Protein AF-A0A3M1UXK0-F1 (afdb_monomer)

Sequence (180 aa):
KPVEVLGLAIFPLTAVAMALDLHNPGHHLLGNEVSWSLRVHVTVSILAYAMLTLATVQALLLALQDNHLRSHHPGGFIRALPPLQTMESLLFEMIGLGFVLLTLSLLSGFLYLEDMFAQHVVHKTLLSIIAWVVFGALLWGRWRFGWRGTTAIRWTLTGFVVLMLAYFGSKAVLELILQR

Mean predicted aligned error: 11.97 Å

Secondary structure (DSSP, 8-state):
-TTHHHHHHHHHHHHHHHHHHHH-TT--SS-TTS-HHHHHHHHHHHHHHHHHHHHHHHHHHHHHHHHHHHTT---HHHHTSPPHHHHHHHHHHHHHHHHHHHHHHHHHHHTTGGG--SHHHHHHHHHHHHHHHHHHHHHHHHHHH---THHHHHHHHHHHHHHHIIIIIHHHHHHHHS--

pLDDT: mean 76.85, std 14.82, range [45.62, 95.56]

Solvent-accessible surface area (backbone atoms only — not comparable to full-atom values): 9810 Å² total; per-residue (Å²): 114,88,66,56,68,54,46,67,60,47,52,59,54,51,50,52,53,51,55,54,52,72,75,44,91,80,65,62,92,67,54,97,85,60,53,70,67,57,55,50,32,53,51,36,40,51,50,13,52,51,34,39,49,52,23,39,54,46,31,49,52,50,50,54,51,53,53,41,65,72,63,76,60,86,52,74,73,63,75,74,48,77,57,67,71,59,54,52,53,51,30,52,50,31,43,51,54,14,48,55,30,41,49,53,22,50,60,52,47,59,77,57,45,89,81,40,86,53,84,70,49,54,60,26,54,51,29,41,50,52,19,48,51,42,50,49,49,48,57,48,36,31,74,77,71,60,56,52,70,71,58,46,31,54,46,44,48,52,22,47,53,37,36,47,38,18,74,49,37,47,59,50,49,38,44,73,72,62,74,97

Radius of gyration: 18.98 Å; Cα contacts (8 Å, |Δi|>4): 136; chains: 1; bounding box: 51×38×53 Å

Nearest PDB structures (foldseek):
  7jh6-assembly4_D  TM=3.981E-01  e=3.520E+00  synthetic construct

Foldseek 3Di:
DVCVVVVVVVVVVVVVVVVVCVVCVDCPVDPPPDDPLVVVLVVLVVVLLVLLVVLLVLLVVLQVLVVVVVVPPPDPVSVPDDDSVVSFVVSLVSLVSSLVSLVVSLVSVVVVCVPPPPPLLVQLSVLSVVLSVLSVCLNVCCVPVVDDRPRSNVSSVVSSVSNVCSVCVSVCCCCVVVVD

Structure (mmCIF, N/CA/C/O backbone):
data_AF-A0A3M1UXK0-F1
#
_entry.id   AF-A0A3M1UXK0-F1
#
loop_
_atom_site.group_PDB
_atom_site.id
_atom_site.type_symbol
_atom_site.label_atom_id
_atom_site.label_alt_id
_atom_site.label_comp_id
_atom_site.label_asym_id
_atom_site.label_entity_id
_atom_site.label_seq_id
_atom_site.pdbx_PDB_ins_code
_atom_site.Cartn_x
_atom_site.Cartn_y
_atom_site.Cartn_z
_atom_site.occupancy
_atom_site.B_iso_or_equiv
_atom_site.auth_seq_id
_atom_site.auth_comp_id
_atom_site.auth_asym_id
_atom_site.auth_atom_id
_atom_site.pdbx_PDB_model_num
ATOM 1 N N . LYS A 1 1 ? 4.396 5.373 20.462 1.00 45.62 1 LYS A N 1
ATOM 2 C CA . LYS A 1 1 ? 3.527 5.521 19.249 1.00 45.62 1 LYS A CA 1
ATOM 3 C C . LYS A 1 1 ? 3.297 4.125 18.655 1.00 45.62 1 LYS A C 1
ATOM 5 O O . LYS A 1 1 ? 4.205 3.319 18.781 1.00 45.62 1 LYS A O 1
ATOM 10 N N . PRO A 1 2 ? 2.173 3.809 17.978 1.00 51.88 2 PRO A N 1
ATOM 11 C CA . PRO A 1 2 ? 1.894 2.437 17.514 1.00 51.88 2 PRO A CA 1
ATOM 12 C C . PRO A 1 2 ? 2.945 1.837 16.554 1.00 51.88 2 PRO A C 1
ATOM 14 O O . PRO A 1 2 ? 2.984 0.630 16.357 1.00 51.88 2 PRO A O 1
ATOM 17 N N . VAL A 1 3 ? 3.831 2.670 16.001 1.00 53.22 3 VAL A N 1
ATOM 18 C CA . VAL A 1 3 ? 5.004 2.279 15.203 1.00 53.22 3 VAL A CA 1
ATOM 19 C C . VAL A 1 3 ? 6.105 1.539 15.984 1.00 53.22 3 VAL A C 1
ATOM 21 O O . VAL A 1 3 ? 6.903 0.844 15.363 1.00 53.22 3 VAL A O 1
ATOM 24 N N . GLU A 1 4 ? 6.154 1.618 17.321 1.00 62.31 4 GLU A N 1
ATOM 25 C CA . GLU A 1 4 ? 7.178 0.921 18.131 1.00 62.31 4 GLU A CA 1
ATOM 26 C C . GLU A 1 4 ? 7.049 -0.607 18.074 1.00 62.31 4 GLU A C 1
ATOM 28 O O . GLU A 1 4 ? 8.056 -1.311 18.062 1.00 62.31 4 GLU A O 1
ATOM 33 N N . VAL A 1 5 ? 5.823 -1.126 17.956 1.00 63.66 5 VAL A N 1
ATOM 34 C CA . VAL A 1 5 ? 5.563 -2.573 17.852 1.00 63.66 5 VAL A CA 1
ATOM 35 C C . VAL A 1 5 ? 6.108 -3.142 16.536 1.00 63.66 5 VAL A C 1
ATOM 37 O O . VAL A 1 5 ? 6.559 -4.282 16.488 1.00 63.66 5 VAL A O 1
ATOM 40 N N . LEU A 1 6 ? 6.133 -2.331 15.476 1.00 57.84 6 LEU A N 1
ATOM 41 C CA . LEU A 1 6 ? 6.680 -2.721 14.174 1.00 57.84 6 LEU A CA 1
ATOM 42 C C . LEU A 1 6 ? 8.207 -2.689 14.183 1.00 57.84 6 LEU A C 1
ATOM 44 O O . LEU A 1 6 ? 8.839 -3.576 13.616 1.00 57.84 6 LEU A O 1
ATOM 48 N N . GLY A 1 7 ? 8.799 -1.726 14.898 1.00 64.75 7 GLY A N 1
ATOM 49 C CA . GLY A 1 7 ? 10.241 -1.687 15.142 1.00 64.75 7 GLY A CA 1
ATOM 50 C C . GLY A 1 7 ? 10.748 -2.974 15.797 1.00 64.75 7 GLY A C 1
ATOM 51 O O . GLY A 1 7 ? 11.763 -3.513 15.367 1.00 64.75 7 GLY A O 1
ATOM 52 N N . LEU A 1 8 ? 9.997 -3.531 16.754 1.00 72.69 8 LEU A N 1
ATOM 53 C CA . LEU A 1 8 ? 10.366 -4.764 17.460 1.00 72.69 8 LEU A CA 1
ATOM 54 C C . LEU A 1 8 ? 10.517 -5.986 16.533 1.00 72.69 8 LEU A C 1
ATOM 56 O O . LEU A 1 8 ? 11.335 -6.857 16.810 1.00 72.69 8 LEU A O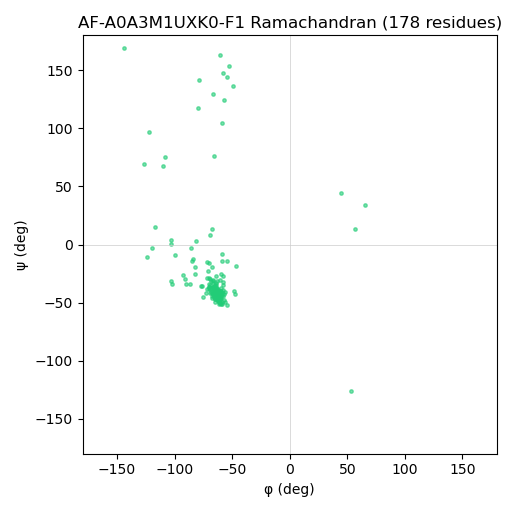 1
ATOM 60 N N . ALA A 1 9 ? 9.764 -6.046 15.430 1.00 69.69 9 ALA A N 1
ATOM 61 C CA . ALA A 1 9 ? 9.887 -7.104 14.424 1.00 69.69 9 ALA A CA 1
ATOM 62 C C . ALA A 1 9 ? 10.953 -6.786 13.360 1.00 69.69 9 ALA A C 1
ATOM 64 O O . ALA A 1 9 ? 11.644 -7.684 12.880 1.00 69.69 9 ALA A O 1
ATOM 65 N N . ILE A 1 10 ? 11.111 -5.507 13.006 1.00 77.06 10 ILE A N 1
ATOM 66 C CA . ILE A 1 10 ? 12.043 -5.054 11.966 1.00 77.06 10 ILE A CA 1
ATOM 67 C C . ILE A 1 10 ? 13.497 -5.135 12.450 1.00 77.06 10 ILE A C 1
ATOM 69 O O . ILE A 1 10 ? 14.350 -5.614 11.708 1.00 77.06 10 ILE A O 1
ATOM 73 N N . PHE A 1 11 ? 13.792 -4.743 13.693 1.00 78.62 11 PHE A N 1
ATOM 74 C CA . PHE A 1 11 ? 15.158 -4.744 14.232 1.00 78.62 11 PHE A CA 1
ATOM 75 C C . PHE A 1 11 ? 15.855 -6.117 14.223 1.00 78.62 11 PHE A C 1
ATOM 77 O O . PHE A 1 11 ? 16.956 -6.201 13.671 1.00 78.62 11 PHE A O 1
ATOM 84 N N . PRO A 1 12 ? 15.267 -7.210 14.751 1.00 81.06 12 PRO A N 1
ATOM 85 C CA . PRO A 1 12 ? 15.913 -8.520 14.703 1.00 81.06 12 PRO A CA 1
ATOM 86 C C . PRO A 1 12 ? 16.058 -9.024 13.264 1.00 81.06 12 PRO A C 1
ATOM 88 O O . PRO A 1 12 ? 17.081 -9.614 12.929 1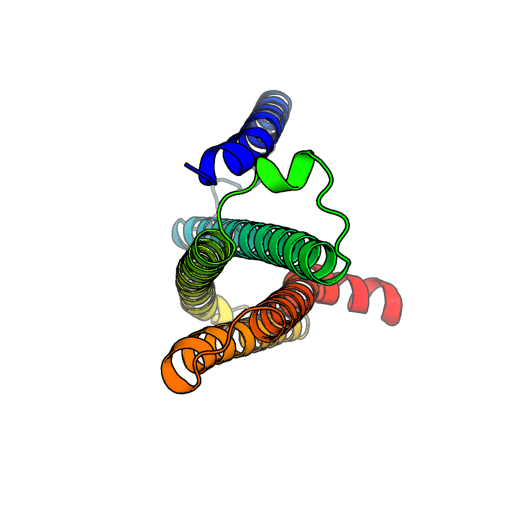.00 81.06 12 PRO A O 1
ATOM 91 N N . LEU A 1 13 ? 15.093 -8.725 12.388 1.00 75.88 13 LEU A N 1
ATOM 92 C CA . LEU A 1 13 ? 15.171 -9.083 10.973 1.00 75.88 13 LEU A CA 1
ATOM 93 C C . LEU A 1 13 ? 16.345 -8.373 10.278 1.00 75.88 13 LEU A C 1
ATOM 95 O O . LEU A 1 13 ? 17.107 -9.010 9.553 1.00 75.88 13 LEU A O 1
ATOM 99 N N . THR A 1 14 ? 16.538 -7.075 10.543 1.00 77.62 14 THR A N 1
ATOM 100 C CA . THR A 1 14 ? 17.681 -6.310 10.015 1.00 77.62 14 THR A CA 1
ATOM 101 C C . THR A 1 14 ? 19.016 -6.776 10.591 1.00 77.62 14 THR A C 1
ATOM 103 O O . THR A 1 14 ? 19.998 -6.848 9.857 1.00 77.62 14 THR A O 1
ATOM 106 N N . ALA A 1 15 ? 19.054 -7.160 11.872 1.00 79.81 15 ALA A N 1
ATOM 107 C CA . ALA A 1 15 ? 20.256 -7.689 12.510 1.00 79.81 15 ALA A CA 1
ATOM 108 C C . ALA A 1 15 ? 20.673 -9.037 11.901 1.00 79.81 15 ALA A C 1
ATOM 110 O O . ALA A 1 15 ? 21.851 -9.245 11.620 1.00 79.81 15 ALA A O 1
ATOM 111 N N . VAL A 1 16 ? 19.710 -9.926 11.631 1.00 80.19 16 VAL A N 1
ATOM 112 C CA . VAL A 1 16 ? 19.963 -11.202 10.943 1.00 80.19 16 VAL A CA 1
ATOM 113 C C . VAL A 1 16 ? 20.418 -10.965 9.503 1.00 80.19 16 VAL A C 1
ATOM 115 O O . VAL A 1 16 ? 21.382 -11.588 9.066 1.00 80.19 16 VAL A O 1
ATOM 118 N N . ALA A 1 17 ? 19.786 -10.036 8.780 1.00 73.44 17 ALA A N 1
ATOM 119 C CA . ALA A 1 17 ? 20.193 -9.687 7.420 1.00 73.44 17 ALA A CA 1
ATOM 120 C C . ALA A 1 17 ? 21.640 -9.159 7.363 1.00 73.44 17 ALA A C 1
ATOM 122 O O . ALA A 1 17 ? 22.416 -9.619 6.529 1.00 73.44 17 ALA A O 1
ATOM 123 N N . MET A 1 18 ? 22.033 -8.269 8.286 1.00 75.81 18 MET A N 1
ATOM 124 C CA . MET A 1 18 ? 23.422 -7.798 8.403 1.00 75.81 18 MET A CA 1
ATOM 125 C C . MET A 1 18 ? 24.395 -8.914 8.803 1.00 75.81 18 MET A C 1
ATOM 127 O O . MET A 1 18 ? 25.505 -8.973 8.282 1.00 75.81 18 MET A O 1
ATOM 131 N N . ALA A 1 19 ? 24.006 -9.812 9.712 1.00 79.00 19 ALA A N 1
ATOM 132 C CA . ALA A 1 19 ? 24.862 -10.923 10.132 1.00 79.00 19 ALA A CA 1
ATOM 133 C C . ALA A 1 19 ? 25.138 -11.915 8.988 1.00 79.00 19 ALA A C 1
ATOM 135 O O . ALA A 1 19 ? 26.246 -12.442 8.884 1.00 79.00 19 ALA A O 1
ATOM 136 N N . LEU A 1 20 ? 24.146 -12.145 8.122 1.00 71.94 20 LEU A N 1
ATOM 137 C CA . LEU A 1 20 ? 24.282 -12.985 6.930 1.00 71.94 20 LEU A CA 1
ATOM 138 C C . LEU A 1 20 ? 25.162 -12.334 5.852 1.00 71.94 20 LEU A C 1
ATOM 140 O O . LEU A 1 20 ? 25.929 -13.043 5.202 1.00 71.94 20 LEU A O 1
ATOM 144 N N . ASP A 1 21 ? 25.087 -11.009 5.697 1.00 70.88 21 ASP A N 1
ATOM 145 C CA . ASP A 1 21 ? 25.933 -10.234 4.776 1.00 70.88 21 ASP A CA 1
ATOM 146 C C . ASP A 1 21 ? 27.416 -10.292 5.189 1.00 70.88 21 ASP A C 1
ATOM 148 O O . ASP A 1 21 ? 28.293 -10.590 4.379 1.00 70.88 21 ASP A O 1
ATOM 152 N N . LEU A 1 22 ? 27.699 -10.148 6.489 1.00 72.25 22 LEU A N 1
ATOM 153 C CA . LEU A 1 22 ? 29.057 -10.254 7.040 1.00 72.25 22 LEU A CA 1
ATOM 154 C C . LEU A 1 22 ? 29.685 -11.648 6.873 1.00 72.25 22 LEU A C 1
ATOM 156 O O . LEU A 1 22 ? 30.909 -11.763 6.830 1.00 72.25 22 LEU A O 1
ATOM 160 N N . HIS A 1 23 ? 28.872 -12.706 6.789 1.00 71.56 23 HIS A N 1
ATOM 161 C CA . HIS A 1 23 ? 29.354 -14.085 6.651 1.00 71.56 23 HIS A CA 1
ATOM 162 C C . HIS A 1 23 ? 29.667 -14.494 5.203 1.00 71.56 23 HIS A C 1
ATOM 164 O O . HIS A 1 23 ? 30.311 -15.524 5.006 1.00 71.56 23 HIS A O 1
ATOM 170 N N . ASN A 1 24 ? 29.263 -13.705 4.198 1.00 60.66 24 ASN A N 1
ATOM 171 C CA . ASN A 1 24 ? 29.502 -13.996 2.778 1.00 60.66 24 ASN A CA 1
ATOM 172 C C . ASN A 1 24 ? 30.190 -12.822 2.044 1.00 60.66 24 ASN A C 1
ATOM 174 O O . ASN A 1 24 ? 29.594 -12.235 1.137 1.00 60.66 24 ASN A O 1
ATOM 178 N N . PRO A 1 25 ? 31.474 -12.515 2.330 1.00 56.53 25 PRO A N 1
ATOM 179 C CA . PRO A 1 25 ? 32.165 -11.313 1.834 1.00 56.53 25 PRO A CA 1
ATOM 180 C C . PRO A 1 25 ? 32.464 -11.288 0.319 1.00 56.53 25 PRO A C 1
ATOM 182 O O . PRO A 1 25 ? 33.209 -10.430 -0.142 1.00 56.53 25 PRO A O 1
ATOM 185 N N . GLY A 1 26 ? 31.945 -12.241 -0.462 1.00 52.88 26 GLY A N 1
ATOM 186 C CA . GLY A 1 26 ? 32.245 -12.407 -1.891 1.00 52.88 26 GLY A CA 1
ATOM 187 C C . GLY A 1 26 ? 31.030 -12.404 -2.820 1.00 52.88 26 GLY A C 1
ATOM 188 O O . GLY A 1 26 ? 31.197 -12.297 -4.033 1.00 52.88 26 GLY A O 1
ATOM 189 N N . HIS A 1 27 ? 29.809 -12.476 -2.286 1.00 49.19 27 HIS A N 1
ATOM 190 C CA . HIS A 1 27 ? 28.586 -12.377 -3.081 1.00 49.19 27 HIS A CA 1
ATOM 191 C C . HIS A 1 27 ? 27.906 -11.046 -2.803 1.00 49.19 27 HIS A C 1
ATOM 193 O O . HIS A 1 27 ? 26.868 -10.969 -2.152 1.00 49.19 27 HIS A O 1
ATOM 199 N N . HIS A 1 28 ? 28.474 -9.982 -3.367 1.00 52.66 28 HIS A N 1
ATOM 200 C CA . HIS A 1 28 ? 27.680 -8.793 -3.625 1.00 52.66 28 HIS A CA 1
ATOM 201 C C . HIS A 1 28 ? 26.538 -9.250 -4.543 1.00 52.66 28 HIS A C 1
ATOM 203 O O . HIS A 1 28 ? 26.758 -9.509 -5.725 1.00 52.66 28 HIS A O 1
ATOM 209 N N . LEU A 1 29 ? 25.321 -9.389 -4.002 1.00 53.06 29 LEU A N 1
ATOM 210 C CA . LEU A 1 29 ? 24.115 -9.790 -4.751 1.00 53.06 29 LEU A CA 1
ATOM 211 C C . LEU A 1 29 ? 23.850 -8.880 -5.970 1.00 53.06 29 LEU A C 1
ATOM 213 O O . LEU A 1 29 ? 23.064 -9.210 -6.853 1.00 53.06 29 LEU A O 1
ATOM 217 N N . LEU A 1 30 ? 24.534 -7.736 -6.015 1.00 51.53 30 LEU A N 1
ATOM 218 C CA . LEU A 1 30 ? 24.592 -6.781 -7.104 1.00 51.53 30 LEU A CA 1
ATOM 219 C C . LEU A 1 30 ? 26.066 -6.624 -7.503 1.00 51.53 30 LEU A C 1
ATOM 221 O O . LEU A 1 30 ? 26.804 -5.874 -6.862 1.00 51.53 30 LEU A O 1
ATOM 225 N N . GLY A 1 31 ? 26.507 -7.350 -8.533 1.00 49.59 31 GLY A N 1
ATOM 226 C CA . GLY A 1 31 ? 27.848 -7.183 -9.095 1.00 49.59 31 GLY A CA 1
ATOM 227 C C . GLY A 1 31 ? 28.127 -5.718 -9.462 1.00 49.59 31 GLY A C 1
ATOM 228 O O . GLY A 1 31 ? 27.208 -4.947 -9.751 1.00 49.59 31 GLY A O 1
ATOM 229 N N . ASN A 1 32 ? 29.399 -5.318 -9.459 1.00 53.38 32 ASN A N 1
ATOM 230 C CA . ASN A 1 32 ? 29.833 -3.948 -9.777 1.00 53.38 32 ASN A CA 1
ATOM 231 C C . ASN A 1 32 ? 29.429 -3.455 -11.189 1.00 53.38 32 ASN A C 1
ATOM 233 O O . ASN A 1 32 ? 29.547 -2.268 -11.460 1.00 53.38 32 ASN A O 1
ATOM 237 N N . GLU A 1 33 ? 28.883 -4.332 -12.037 1.00 56.78 33 GLU A N 1
ATOM 238 C CA . GLU A 1 33 ? 28.336 -4.058 -13.377 1.00 56.78 33 GLU A CA 1
ATOM 239 C C . GLU A 1 33 ? 26.857 -3.596 -13.369 1.00 56.78 33 GLU A C 1
ATOM 241 O O . GLU A 1 33 ? 26.278 -3.308 -14.415 1.00 56.78 33 GLU A O 1
ATOM 246 N N . VAL A 1 34 ? 26.190 -3.533 -12.208 1.00 59.41 34 VAL A N 1
ATOM 247 C CA . VAL A 1 34 ? 24.782 -3.101 -12.131 1.00 59.41 34 VAL A CA 1
ATOM 248 C C . VAL A 1 34 ? 24.677 -1.576 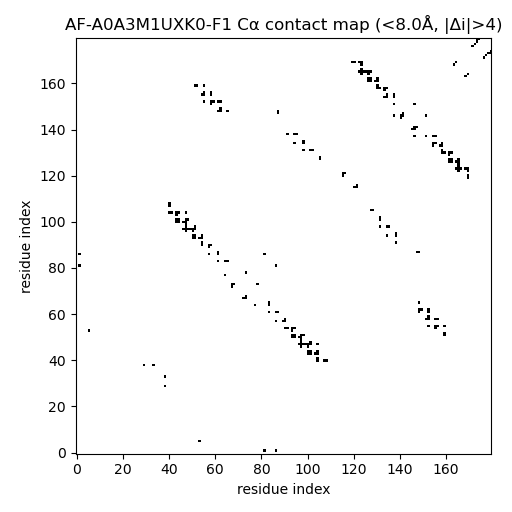-12.183 1.00 59.41 34 VAL A C 1
ATOM 250 O O . VAL A 1 34 ? 25.125 -0.886 -11.255 1.00 59.41 34 VAL A O 1
ATOM 253 N N . SER A 1 35 ? 24.011 -1.067 -13.228 1.00 71.00 35 SER A N 1
ATOM 254 C CA . SER A 1 35 ? 23.718 0.358 -13.410 1.00 71.00 35 SER A CA 1
ATOM 255 C C . SER A 1 35 ? 23.107 0.965 -12.140 1.00 71.00 35 SER A C 1
ATOM 257 O O . SER A 1 35 ? 22.245 0.374 -11.481 1.00 71.00 35 SER A O 1
ATOM 259 N N . TRP A 1 36 ? 23.573 2.161 -11.766 1.00 75.94 36 TRP A N 1
ATOM 260 C CA . TRP A 1 36 ? 23.099 2.895 -10.582 1.00 75.94 36 TRP A CA 1
ATOM 261 C C . TRP A 1 36 ? 21.569 2.960 -10.516 1.00 75.94 36 TRP A C 1
ATOM 263 O O . TRP A 1 36 ? 20.943 2.786 -9.472 1.00 75.94 36 TRP A O 1
ATOM 273 N N . SER A 1 37 ? 20.964 3.154 -11.673 1.00 74.31 37 SER A N 1
ATOM 274 C CA . SER A 1 37 ? 19.539 3.305 -11.850 1.00 74.31 37 SER A CA 1
ATOM 275 C C . SER A 1 37 ? 18.774 1.983 -11.608 1.00 74.31 37 SER A C 1
ATOM 277 O O . SER A 1 37 ? 17.681 2.025 -11.039 1.00 74.31 37 SER A O 1
ATOM 279 N N . LEU A 1 38 ? 19.342 0.809 -11.936 1.00 75.56 38 LEU A N 1
ATOM 280 C CA . LEU A 1 38 ? 18.743 -0.496 -11.609 1.00 75.56 38 LEU A CA 1
ATOM 281 C C . LEU A 1 38 ? 18.813 -0.764 -10.100 1.00 75.56 38 LEU A C 1
ATOM 283 O O . LEU A 1 38 ? 17.865 -1.274 -9.502 1.00 75.56 38 LEU A O 1
ATOM 287 N N . ARG A 1 39 ? 19.904 -0.339 -9.455 1.00 77.50 39 ARG A N 1
ATOM 288 C CA . ARG A 1 39 ? 20.079 -0.424 -7.997 1.00 77.50 39 ARG A CA 1
ATOM 289 C C . ARG A 1 39 ? 18.995 0.360 -7.252 1.00 77.50 39 ARG A C 1
ATOM 291 O O . ARG A 1 39 ? 18.379 -0.163 -6.321 1.00 77.50 39 ARG A O 1
ATOM 298 N N . VAL A 1 40 ? 18.717 1.586 -7.702 1.00 80.88 40 VAL A N 1
ATOM 299 C CA . VAL A 1 40 ? 17.636 2.424 -7.160 1.00 80.88 40 VAL A CA 1
ATOM 300 C C . VAL A 1 40 ? 16.273 1.767 -7.389 1.00 80.88 40 VAL A C 1
ATOM 302 O O . VAL A 1 40 ? 15.500 1.658 -6.438 1.00 80.88 40 VAL A O 1
ATOM 305 N N . HIS A 1 41 ? 15.996 1.261 -8.596 1.00 83.94 41 HIS A N 1
ATOM 306 C CA . HIS A 1 41 ? 14.743 0.556 -8.896 1.00 83.94 41 HIS A CA 1
ATOM 307 C C . HIS A 1 41 ? 14.507 -0.631 -7.949 1.00 83.94 41 HIS A C 1
ATOM 309 O O . HIS A 1 41 ? 13.437 -0.738 -7.344 1.00 83.94 41 HIS A O 1
ATOM 315 N N . VAL A 1 42 ? 15.509 -1.498 -7.765 1.00 83.00 42 VAL A N 1
ATOM 316 C CA . VAL A 1 42 ? 15.414 -2.663 -6.868 1.00 83.00 42 VAL A CA 1
ATOM 317 C C . VAL A 1 42 ? 15.168 -2.220 -5.426 1.00 83.00 42 VAL A C 1
ATOM 319 O O . VAL A 1 42 ? 14.271 -2.744 -4.768 1.00 83.00 42 VAL A O 1
ATOM 322 N N . THR A 1 43 ? 15.899 -1.210 -4.953 1.00 83.56 43 THR A N 1
ATOM 323 C CA . THR A 1 43 ? 15.763 -0.701 -3.579 1.00 83.56 43 THR A CA 1
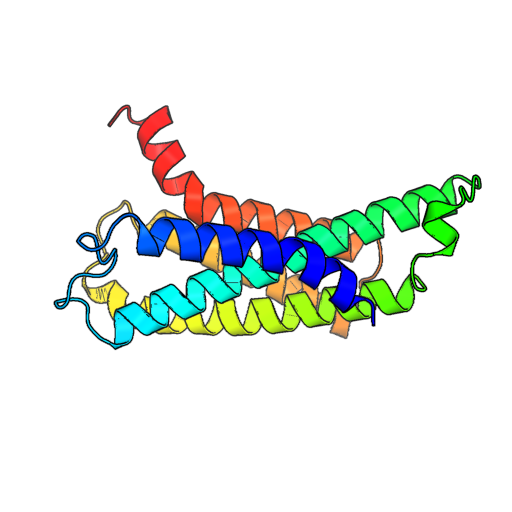ATOM 324 C C . THR A 1 43 ? 14.366 -0.136 -3.328 1.00 83.56 43 THR A C 1
ATOM 326 O O . THR A 1 43 ? 13.711 -0.505 -2.353 1.00 83.56 43 THR A O 1
ATOM 329 N N . VAL A 1 44 ? 13.865 0.707 -4.235 1.00 87.88 44 VAL A N 1
ATOM 330 C CA . VAL A 1 44 ? 12.514 1.283 -4.147 1.00 87.88 44 VAL A CA 1
ATOM 331 C C . VAL A 1 44 ? 11.445 0.190 -4.207 1.00 87.88 44 VAL A C 1
ATOM 333 O O . VAL A 1 44 ? 10.477 0.237 -3.451 1.00 87.88 44 VAL A O 1
ATOM 336 N N . SER A 1 45 ? 11.640 -0.830 -5.045 1.00 86.31 45 SER A N 1
ATOM 337 C CA . SER A 1 45 ? 10.722 -1.969 -5.159 1.00 86.31 45 SER A CA 1
ATOM 338 C C . SER A 1 45 ? 10.647 -2.789 -3.868 1.00 86.31 45 SER A C 1
ATOM 340 O O . SER A 1 45 ? 9.555 -3.162 -3.438 1.00 86.31 45 SER A O 1
ATOM 342 N N . ILE A 1 46 ? 11.788 -3.038 -3.216 1.00 87.19 46 ILE A N 1
ATOM 343 C CA . ILE A 1 46 ? 11.842 -3.736 -1.922 1.00 87.19 46 ILE A CA 1
ATOM 344 C C . ILE A 1 46 ? 11.164 -2.896 -0.834 1.00 87.19 46 ILE A C 1
ATOM 346 O O . ILE A 1 46 ? 10.370 -3.429 -0.059 1.00 87.19 46 ILE A O 1
ATOM 350 N N . LEU A 1 47 ? 11.418 -1.585 -0.799 1.00 89.19 47 LEU A N 1
ATOM 351 C CA . LEU A 1 47 ? 10.780 -0.677 0.160 1.00 89.19 47 LEU A CA 1
ATOM 352 C C . LEU A 1 47 ? 9.258 -0.618 -0.025 1.00 89.19 47 LEU A C 1
ATOM 354 O O . LEU A 1 47 ? 8.525 -0.656 0.965 1.00 89.19 47 LEU A O 1
ATOM 358 N N . ALA A 1 48 ? 8.777 -0.573 -1.271 1.00 90.38 48 ALA A N 1
ATOM 359 C CA . ALA A 1 48 ? 7.350 -0.623 -1.582 1.00 90.38 48 ALA A CA 1
ATOM 360 C C . ALA A 1 48 ? 6.712 -1.914 -1.053 1.00 90.38 48 ALA A C 1
ATOM 362 O O . ALA A 1 48 ? 5.706 -1.869 -0.340 1.00 90.38 48 ALA A O 1
ATOM 363 N N . TYR A 1 49 ? 7.330 -3.059 -1.357 1.00 89.25 49 TYR A N 1
ATOM 364 C CA . TYR A 1 49 ? 6.863 -4.364 -0.898 1.00 89.25 49 TYR A CA 1
ATOM 365 C C . TYR A 1 49 ? 6.845 -4.460 0.633 1.00 89.25 49 TYR A C 1
ATOM 367 O O . TYR A 1 49 ? 5.841 -4.879 1.213 1.00 89.25 49 TYR A O 1
ATOM 375 N N . ALA A 1 50 ? 7.911 -4.016 1.305 1.00 90.06 50 ALA A N 1
ATOM 376 C CA . ALA A 1 50 ? 7.995 -4.013 2.762 1.00 90.06 50 ALA A CA 1
ATOM 377 C C . ALA A 1 50 ? 6.892 -3.146 3.393 1.00 90.06 50 ALA A C 1
ATOM 379 O O . ALA A 1 50 ? 6.175 -3.616 4.277 1.00 90.06 50 ALA A O 1
ATOM 380 N N . MET A 1 51 ? 6.689 -1.919 2.901 1.00 92.69 51 MET A N 1
ATOM 381 C CA . MET A 1 51 ? 5.642 -1.027 3.414 1.00 92.69 51 MET A CA 1
ATOM 382 C C . MET A 1 51 ? 4.229 -1.587 3.215 1.00 92.69 51 MET A C 1
ATOM 384 O O . MET A 1 51 ? 3.417 -1.542 4.139 1.00 92.69 51 MET A O 1
ATOM 388 N N . LEU A 1 52 ? 3.929 -2.166 2.049 1.00 91.62 52 LEU A N 1
ATOM 389 C CA . LEU A 1 52 ? 2.618 -2.776 1.785 1.00 91.62 52 LEU A CA 1
ATOM 390 C C . LEU A 1 52 ? 2.405 -4.074 2.583 1.00 91.62 52 LEU A C 1
ATOM 392 O O . LEU A 1 52 ? 1.280 -4.382 2.983 1.00 91.62 52 LEU A O 1
ATOM 396 N N . THR A 1 53 ? 3.480 -4.801 2.895 1.00 91.25 53 THR A N 1
ATOM 397 C CA . THR A 1 53 ? 3.432 -5.937 3.827 1.00 91.25 53 THR A CA 1
ATOM 398 C C . THR A 1 53 ? 3.075 -5.462 5.236 1.00 91.25 53 THR A C 1
ATOM 400 O O . THR A 1 53 ? 2.167 -6.016 5.856 1.00 91.25 53 THR A O 1
ATOM 403 N N . LEU A 1 54 ? 3.713 -4.395 5.731 1.00 92.31 54 LEU A N 1
ATOM 404 C CA . LEU A 1 54 ? 3.3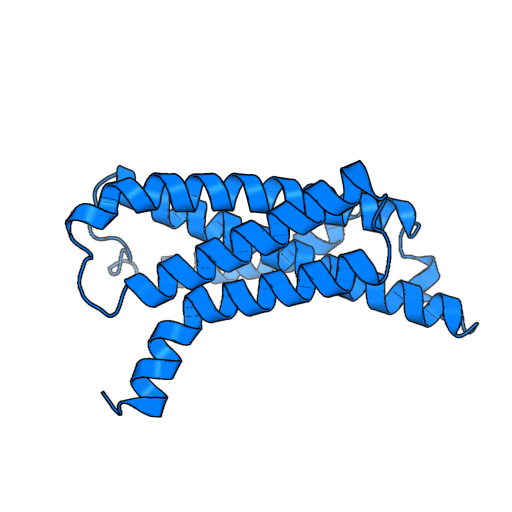84 -3.808 7.037 1.00 92.31 54 LEU A CA 1
ATOM 405 C C . LEU A 1 54 ? 1.937 -3.299 7.083 1.00 92.31 54 LEU A C 1
ATOM 407 O O . LEU A 1 54 ? 1.234 -3.556 8.060 1.00 92.31 54 LEU A O 1
ATOM 411 N N . ALA A 1 55 ? 1.459 -2.665 6.009 1.00 92.44 55 ALA A N 1
ATOM 412 C CA . ALA A 1 55 ? 0.055 -2.278 5.880 1.00 92.44 55 ALA A CA 1
ATOM 413 C C . ALA A 1 55 ? -0.885 -3.491 5.980 1.00 92.44 55 ALA A C 1
ATOM 415 O O . ALA A 1 55 ? -1.928 -3.429 6.625 1.00 92.44 55 ALA A O 1
ATOM 416 N N . THR A 1 56 ? -0.503 -4.620 5.388 1.00 92.44 56 THR A N 1
ATOM 417 C CA . THR A 1 56 ? -1.290 -5.858 5.445 1.00 92.44 56 THR A CA 1
ATOM 418 C C . THR A 1 56 ? -1.338 -6.435 6.856 1.00 92.44 56 THR A C 1
ATOM 420 O O . THR A 1 56 ? -2.414 -6.789 7.337 1.00 92.44 56 THR A O 1
ATOM 423 N N . VAL A 1 57 ? -0.202 -6.463 7.558 1.00 91.88 57 VAL A N 1
ATOM 424 C CA . VAL A 1 57 ? -0.154 -6.847 8.978 1.00 91.88 57 VAL A CA 1
ATOM 425 C C . VAL A 1 57 ? -1.052 -5.927 9.808 1.00 91.88 57 VAL A C 1
ATOM 427 O O . VAL A 1 57 ? -1.852 -6.407 10.608 1.00 91.88 57 VAL A O 1
ATOM 430 N N . GLN A 1 58 ? -1.001 -4.616 9.569 1.00 91.56 58 GLN A N 1
ATOM 431 C CA . GLN A 1 58 ? -1.865 -3.648 10.242 1.00 91.56 58 GLN A CA 1
ATOM 432 C C . GLN A 1 58 ? -3.357 -3.877 9.940 1.00 91.56 58 GLN A C 1
ATOM 434 O O . GLN A 1 58 ? -4.190 -3.767 10.840 1.00 91.56 58 GLN A O 1
ATOM 439 N N . ALA A 1 59 ? -3.711 -4.228 8.702 1.00 91.62 59 ALA A N 1
ATOM 440 C CA . ALA A 1 59 ? -5.079 -4.583 8.329 1.00 91.62 59 ALA A CA 1
ATOM 441 C C . ALA A 1 59 ? -5.559 -5.857 9.045 1.00 91.62 59 ALA A C 1
ATOM 443 O O . ALA A 1 59 ? -6.707 -5.917 9.482 1.00 91.62 59 ALA A O 1
ATOM 444 N N . LEU A 1 60 ? -4.688 -6.856 9.219 1.00 90.69 60 LEU A N 1
ATOM 445 C CA . LEU A 1 60 ? -5.000 -8.058 9.998 1.00 90.69 60 LEU A CA 1
ATOM 446 C C . LEU A 1 60 ? -5.202 -7.736 11.483 1.00 90.69 60 LEU A C 1
ATOM 448 O O . LEU A 1 60 ? -6.172 -8.205 12.075 1.00 90.69 60 LEU A O 1
ATOM 452 N N . LEU A 1 61 ? -4.349 -6.894 12.074 1.00 88.56 61 LEU A N 1
ATOM 453 C CA . LEU A 1 61 ? -4.519 -6.433 13.457 1.00 88.56 61 LEU A CA 1
ATOM 454 C C . LEU A 1 61 ? -5.853 -5.698 13.648 1.00 88.56 61 LEU A C 1
ATOM 456 O O . LEU A 1 61 ? -6.580 -5.982 14.600 1.00 88.56 61 LEU A O 1
ATOM 460 N N . LEU A 1 62 ? -6.213 -4.820 12.708 1.00 88.56 62 LEU A N 1
ATOM 461 C CA . LEU A 1 62 ? -7.520 -4.161 12.674 1.00 88.56 62 LEU A CA 1
ATOM 462 C C . LEU A 1 62 ? -8.677 -5.164 12.575 1.00 88.56 62 LEU A C 1
ATOM 464 O O . LEU A 1 62 ? -9.683 -4.994 13.260 1.00 88.56 62 LEU A O 1
ATOM 468 N N . ALA A 1 63 ? -8.543 -6.214 11.762 1.00 88.38 63 ALA A N 1
ATOM 469 C CA . ALA A 1 63 ? -9.563 -7.254 11.619 1.00 88.38 63 ALA A CA 1
ATOM 470 C C . ALA A 1 63 ? -9.782 -8.033 12.920 1.00 88.38 63 ALA A C 1
ATOM 472 O O . ALA A 1 63 ? -10.924 -8.284 13.312 1.00 88.38 63 ALA A O 1
ATOM 473 N N . LEU A 1 64 ? -8.690 -8.387 13.604 1.00 85.69 64 LEU A N 1
ATOM 474 C CA . LEU A 1 64 ? -8.741 -9.052 14.904 1.00 85.69 64 LEU A CA 1
ATOM 475 C C . LEU A 1 64 ? -9.408 -8.152 15.950 1.00 85.69 64 LEU A C 1
ATOM 477 O O . LEU A 1 64 ? -10.280 -8.617 16.685 1.00 85.69 64 LEU A O 1
ATOM 481 N N . GLN A 1 65 ? -9.054 -6.864 15.981 1.00 83.44 65 GLN A N 1
ATOM 482 C CA . GLN A 1 65 ? -9.641 -5.900 16.912 1.00 83.44 65 GLN A CA 1
ATOM 483 C C . GLN A 1 65 ? -11.142 -5.674 16.644 1.00 83.44 65 GLN A C 1
ATOM 485 O O . GLN A 1 65 ? -11.925 -5.681 17.595 1.00 83.44 65 GLN A O 1
ATOM 490 N N . ASP A 1 66 ? -11.564 -5.530 15.379 1.00 84.50 66 ASP A N 1
ATOM 491 C CA . ASP A 1 66 ? -12.981 -5.365 15.000 1.00 84.50 66 ASP A CA 1
ATOM 492 C C . ASP A 1 66 ? -13.819 -6.600 15.367 1.00 84.50 66 ASP A C 1
ATOM 494 O O . ASP A 1 66 ? -14.887 -6.478 15.973 1.00 84.50 66 ASP A O 1
ATOM 498 N N . ASN A 1 67 ? -13.313 -7.804 15.071 1.00 82.56 67 ASN A N 1
ATOM 499 C CA . ASN A 1 67 ? -14.008 -9.050 15.397 1.00 82.56 67 ASN A CA 1
ATOM 500 C C . ASN A 1 67 ? -14.191 -9.217 16.912 1.00 82.56 67 ASN A C 1
ATOM 502 O O . ASN A 1 67 ? -15.257 -9.595 17.401 1.00 82.56 67 ASN A O 1
ATOM 506 N N . HIS A 1 68 ? -13.156 -8.878 17.675 1.00 76.88 68 HIS A N 1
ATOM 507 C CA . HIS A 1 68 ? -13.180 -9.026 19.119 1.00 76.88 68 HIS A CA 1
ATOM 508 C C . HIS A 1 68 ? -14.134 -8.044 19.806 1.00 76.88 68 HIS A C 1
ATOM 510 O O . HIS A 1 68 ? -14.859 -8.435 20.722 1.00 76.88 68 HIS A O 1
ATOM 516 N N . LEU A 1 69 ? -14.201 -6.799 19.322 1.00 75.44 69 LEU A N 1
ATOM 517 C CA . LEU A 1 69 ? -15.167 -5.801 19.794 1.00 75.44 69 LEU A CA 1
ATOM 518 C C . LEU A 1 69 ? -16.614 -6.222 19.507 1.00 75.44 69 LEU A C 1
ATOM 520 O O . LEU A 1 69 ? -17.480 -6.045 20.363 1.00 75.44 69 LEU A O 1
ATOM 524 N N . ARG A 1 70 ? -16.873 -6.846 18.351 1.00 75.00 70 ARG A N 1
ATOM 525 C CA . ARG A 1 70 ? -18.190 -7.423 18.023 1.00 75.00 70 ARG A CA 1
ATOM 526 C C . ARG A 1 70 ? -18.555 -8.613 18.908 1.00 75.00 70 ARG A C 1
ATOM 528 O O . ARG A 1 70 ? -19.730 -8.816 19.192 1.00 75.00 70 ARG A O 1
ATOM 535 N N . SER A 1 71 ? -17.565 -9.381 19.360 1.00 71.88 71 SER A N 1
ATOM 536 C CA . SER A 1 71 ? -17.776 -10.591 20.162 1.00 71.88 71 SER A CA 1
ATOM 537 C C . SER A 1 71 ? -18.015 -10.350 21.664 1.00 71.88 71 SER A C 1
ATOM 539 O O . SER A 1 71 ? -18.153 -11.322 22.398 1.00 71.88 71 SER A O 1
ATOM 541 N N . HIS A 1 72 ? -18.074 -9.094 22.138 1.00 63.84 72 HIS A N 1
ATOM 542 C CA . HIS A 1 72 ? -18.373 -8.714 23.537 1.00 63.84 72 HIS A CA 1
ATOM 543 C C . HIS A 1 72 ? -17.457 -9.318 24.630 1.00 63.84 72 HIS A C 1
ATOM 545 O O . HIS A 1 72 ? -17.753 -9.190 25.817 1.00 63.84 72 HIS A O 1
ATOM 551 N N . HIS A 1 73 ? -16.314 -9.914 24.275 1.00 59.19 73 HIS A N 1
ATOM 552 C CA . HIS A 1 73 ? -15.382 -10.530 25.227 1.00 59.19 73 HIS A CA 1
ATOM 553 C C . HIS A 1 73 ? -14.076 -9.740 25.347 1.00 59.19 73 HIS A C 1
ATOM 555 O O . HIS A 1 73 ? -13.064 -10.272 24.926 1.00 59.19 73 HIS A O 1
ATOM 561 N N . PRO A 1 74 ? -13.999 -8.512 25.894 1.00 57.62 74 PRO A N 1
ATOM 562 C CA . PRO A 1 74 ? -12.773 -7.702 25.903 1.00 57.62 74 PRO A CA 1
ATOM 563 C C . PRO A 1 74 ? -11.647 -8.317 26.770 1.00 57.62 74 PRO A C 1
ATOM 565 O O . PRO A 1 74 ? -11.371 -7.863 27.875 1.00 57.62 74 PRO A O 1
ATOM 568 N N . GLY A 1 75 ? -10.975 -9.364 26.282 1.00 59.31 75 GLY A N 1
ATOM 569 C CA . GLY A 1 75 ? -9.744 -9.904 26.844 1.00 59.31 75 GLY A CA 1
ATOM 570 C C . GLY A 1 75 ? -8.632 -8.852 26.903 1.00 59.31 75 GLY A C 1
ATOM 571 O O . GLY A 1 75 ? -8.540 -7.959 26.057 1.00 59.31 75 GLY A O 1
ATOM 572 N N . GLY A 1 76 ? -7.776 -8.964 27.923 1.00 62.22 76 GLY A N 1
ATOM 573 C CA . GLY A 1 76 ? -6.857 -7.909 28.370 1.00 62.22 76 GLY A CA 1
ATOM 574 C C . GLY A 1 76 ? -5.868 -7.367 27.329 1.00 62.22 76 GLY A C 1
ATOM 575 O O . GLY A 1 76 ? -5.510 -6.196 27.410 1.00 62.22 76 GLY A O 1
ATOM 576 N N . PHE A 1 77 ? -5.484 -8.155 26.317 1.00 63.72 77 PHE A N 1
ATOM 577 C CA . PHE A 1 77 ? -4.566 -7.715 25.253 1.00 63.72 77 PHE A CA 1
ATOM 578 C C . PHE A 1 77 ? -5.137 -6.559 24.411 1.00 63.72 77 PHE A C 1
ATOM 580 O O . PHE A 1 77 ? -4.402 -5.683 23.966 1.00 63.72 77 PHE A O 1
ATOM 587 N N . ILE A 1 78 ? -6.460 -6.494 24.245 1.00 62.09 78 ILE A N 1
ATOM 588 C CA . ILE A 1 78 ? -7.113 -5.505 23.371 1.00 62.09 78 ILE A CA 1
ATOM 589 C C . ILE A 1 78 ? -7.296 -4.150 24.047 1.00 62.09 78 ILE A C 1
ATOM 591 O O . ILE A 1 78 ? -7.382 -3.133 23.366 1.00 62.09 78 ILE A O 1
ATOM 595 N N . ARG A 1 79 ? -7.248 -4.108 25.383 1.00 63.06 79 ARG A N 1
ATOM 596 C CA . ARG A 1 79 ? -7.207 -2.853 26.147 1.00 63.06 79 ARG A CA 1
ATOM 597 C C . ARG A 1 79 ? -5.870 -2.118 26.012 1.00 63.06 79 ARG A C 1
ATOM 599 O O . ARG A 1 79 ? -5.834 -0.915 26.239 1.00 63.06 79 ARG A O 1
ATOM 606 N N . ALA A 1 80 ? -4.798 -2.831 25.660 1.00 67.06 80 ALA A N 1
ATOM 607 C CA . ALA A 1 80 ? -3.481 -2.250 25.405 1.00 67.06 80 ALA A CA 1
ATOM 608 C C . ALA A 1 80 ? -3.330 -1.723 23.966 1.00 67.06 80 ALA A C 1
ATOM 610 O O . ALA A 1 80 ? -2.389 -0.982 23.678 1.00 67.06 80 ALA A O 1
ATOM 611 N N . LEU A 1 81 ? -4.242 -2.092 23.059 1.00 67.38 81 LEU A N 1
ATOM 612 C CA . LEU A 1 81 ? -4.218 -1.618 21.681 1.00 67.38 81 LEU A CA 1
ATOM 613 C C . LEU A 1 81 ? -4.793 -0.194 21.585 1.00 67.38 81 LEU A C 1
ATOM 615 O O . LEU A 1 81 ? -5.777 0.124 22.258 1.00 67.38 81 LEU A O 1
ATOM 619 N N . PRO A 1 82 ? -4.214 0.672 20.733 1.00 70.94 82 PRO A N 1
ATOM 620 C CA . PRO A 1 82 ? -4.759 1.997 20.477 1.00 70.94 82 PRO A CA 1
ATOM 621 C C . PRO A 1 82 ? -6.185 1.935 19.892 1.00 70.94 82 PRO A C 1
ATOM 623 O O . PRO A 1 82 ? -6.610 0.897 19.374 1.00 70.94 82 PRO A O 1
ATOM 626 N N . PRO A 1 83 ? -6.933 3.053 19.941 1.00 80.56 83 PRO A N 1
ATOM 627 C CA . PRO A 1 83 ? -8.283 3.133 19.391 1.00 80.56 83 PRO A CA 1
ATOM 628 C C . PRO A 1 83 ? -8.331 2.714 17.915 1.00 80.56 83 PRO A C 1
ATOM 630 O O . PRO A 1 83 ? -7.429 3.059 17.147 1.00 80.56 83 PRO A O 1
ATOM 633 N N . LEU A 1 84 ? -9.421 2.055 17.497 1.00 80.50 84 LEU A N 1
ATOM 634 C CA . LEU A 1 84 ? -9.640 1.613 16.108 1.00 80.50 84 LEU A CA 1
ATOM 635 C C . LEU A 1 84 ? -9.359 2.725 15.089 1.00 80.50 84 LEU A C 1
ATOM 637 O O . LEU A 1 84 ? -8.685 2.505 14.089 1.00 80.50 84 LEU A O 1
ATOM 641 N N . GLN A 1 85 ? -9.812 3.947 15.373 1.00 83.69 85 GLN A N 1
ATOM 642 C CA . GLN A 1 85 ? -9.608 5.099 14.496 1.00 83.69 85 GLN A CA 1
ATOM 643 C C . GLN A 1 85 ? -8.124 5.420 14.259 1.00 83.69 85 GLN A C 1
ATOM 645 O O . GLN A 1 85 ? -7.750 5.787 13.145 1.00 83.69 85 GLN A O 1
ATOM 650 N N . THR A 1 86 ? -7.275 5.266 15.278 1.00 85.12 86 THR A N 1
ATOM 651 C CA . THR A 1 86 ? -5.824 5.476 15.166 1.00 85.12 86 THR A CA 1
ATOM 652 C C . THR A 1 86 ? -5.165 4.360 14.361 1.00 85.12 86 THR A C 1
ATOM 654 O O . THR A 1 86 ? -4.260 4.606 13.563 1.00 85.12 86 THR A O 1
ATOM 657 N N . MET A 1 87 ? -5.626 3.124 14.543 1.00 87.56 87 MET A N 1
ATOM 658 C CA . MET A 1 87 ? -5.147 1.996 13.753 1.00 87.56 87 MET A CA 1
ATOM 659 C C . MET A 1 87 ? -5.538 2.121 12.275 1.00 87.56 87 MET A C 1
ATOM 661 O O . MET A 1 87 ? -4.715 1.827 11.408 1.00 87.56 87 MET A O 1
ATOM 665 N N . GLU A 1 88 ? -6.748 2.604 11.980 1.00 89.69 88 GLU A N 1
ATOM 666 C CA . GLU A 1 88 ? -7.200 2.897 10.616 1.00 89.69 88 GLU A CA 1
ATOM 667 C C . GLU A 1 88 ? -6.389 4.021 9.969 1.00 89.69 88 GLU A C 1
ATOM 669 O O . GLU A 1 88 ? -6.007 3.909 8.804 1.00 89.69 88 GLU A O 1
ATOM 674 N N . SER A 1 89 ? -6.109 5.112 10.694 1.00 89.50 89 SER A N 1
ATOM 675 C CA . SER A 1 89 ? -5.299 6.201 10.139 1.00 89.50 89 SER A CA 1
ATOM 676 C C . SER A 1 89 ? -3.902 5.719 9.765 1.00 89.50 89 SER A C 1
ATOM 678 O O . SER A 1 89 ? -3.429 6.039 8.678 1.00 89.50 89 SER A O 1
ATOM 680 N N . LEU A 1 90 ? -3.299 4.896 10.626 1.00 90.25 90 LEU A N 1
ATOM 681 C CA . LEU A 1 90 ? -1.977 4.322 10.405 1.00 90.25 90 LEU A CA 1
ATOM 682 C C . LEU A 1 90 ? -1.977 3.339 9.225 1.00 90.25 90 LEU A C 1
ATOM 684 O O . LEU A 1 90 ? -1.069 3.389 8.401 1.00 90.25 90 LEU A O 1
ATOM 688 N N . LEU A 1 91 ? -3.022 2.511 9.081 1.00 92.06 91 LEU A N 1
ATOM 689 C CA . LEU A 1 91 ? -3.191 1.640 7.914 1.00 92.06 91 LEU A CA 1
ATOM 690 C C . LEU A 1 91 ? -3.137 2.448 6.612 1.00 92.06 91 LEU A C 1
ATOM 692 O O . LEU A 1 91 ? -2.370 2.129 5.707 1.00 92.06 91 LEU A O 1
ATOM 696 N N . PHE A 1 92 ? -3.934 3.508 6.511 1.00 92.69 92 PHE A N 1
ATOM 697 C CA . PHE A 1 92 ? -3.973 4.292 5.282 1.00 92.69 92 PHE A CA 1
ATOM 698 C C . PHE A 1 92 ? -2.723 5.143 5.050 1.00 92.69 92 PHE A C 1
ATOM 700 O O . PHE A 1 92 ? -2.393 5.407 3.896 1.00 92.69 92 PHE A O 1
ATOM 707 N N . GLU A 1 93 ? -2.033 5.569 6.106 1.00 93.62 93 GLU A N 1
ATOM 708 C CA . GLU A 1 93 ? -0.729 6.227 5.991 1.00 93.62 93 GLU A CA 1
ATOM 709 C C . GLU A 1 93 ? 0.302 5.271 5.374 1.00 93.62 93 GLU A C 1
ATOM 711 O O . GLU A 1 93 ? 0.973 5.627 4.405 1.00 93.62 93 GLU A O 1
ATOM 716 N N . MET A 1 94 ? 0.345 4.017 5.839 1.00 92.50 94 MET A N 1
ATOM 717 C CA . MET A 1 94 ? 1.204 2.980 5.260 1.00 92.50 94 MET A CA 1
ATOM 718 C C . MET A 1 94 ? 0.839 2.640 3.819 1.00 92.50 94 MET A C 1
ATOM 720 O O . MET A 1 94 ? 1.732 2.524 2.983 1.00 92.50 94 MET A O 1
ATOM 724 N N . ILE A 1 95 ? -0.454 2.494 3.509 1.00 93.94 95 ILE A N 1
ATOM 725 C CA . ILE A 1 95 ? -0.908 2.239 2.134 1.00 93.94 95 ILE A CA 1
ATOM 726 C C . ILE A 1 95 ? -0.528 3.413 1.233 1.00 93.94 95 ILE A C 1
ATOM 728 O O . ILE A 1 95 ? -0.060 3.187 0.124 1.00 93.94 95 ILE A O 1
ATOM 732 N N . GLY A 1 96 ? -0.681 4.654 1.702 1.00 94.12 96 GLY A N 1
ATOM 733 C CA . GLY A 1 96 ? -0.277 5.847 0.960 1.00 94.12 96 GLY A CA 1
ATOM 734 C C . GLY A 1 96 ? 1.219 5.854 0.646 1.00 94.12 96 GLY A C 1
ATOM 735 O O . GLY A 1 96 ? 1.600 5.988 -0.517 1.00 94.12 96 GLY A O 1
ATOM 736 N N . LEU A 1 97 ? 2.067 5.640 1.657 1.00 94.69 97 LEU A N 1
ATOM 737 C CA . LEU A 1 97 ? 3.521 5.558 1.474 1.00 94.69 97 LEU A CA 1
ATOM 738 C C . LEU A 1 97 ? 3.918 4.395 0.556 1.00 94.69 97 LEU A C 1
ATOM 740 O O . LEU A 1 97 ? 4.693 4.580 -0.382 1.00 94.69 97 LEU A O 1
ATOM 744 N N . GLY A 1 98 ? 3.350 3.210 0.784 1.00 93.56 98 GLY A N 1
ATOM 745 C CA . GLY A 1 98 ? 3.575 2.028 -0.042 1.00 93.56 98 GLY A CA 1
ATOM 746 C C . GLY A 1 98 ? 3.143 2.234 -1.494 1.00 93.56 98 GLY A C 1
ATOM 747 O O . GLY A 1 98 ? 3.865 1.842 -2.404 1.00 93.56 98 GLY A O 1
ATOM 748 N N . PHE A 1 99 ? 2.017 2.908 -1.731 1.00 94.62 99 PHE A N 1
ATOM 749 C CA . PHE A 1 99 ? 1.517 3.234 -3.067 1.00 94.62 99 PHE A CA 1
ATOM 750 C C . PHE A 1 99 ? 2.434 4.211 -3.812 1.00 94.62 99 PHE A C 1
ATOM 752 O O . PHE A 1 99 ? 2.713 4.006 -4.995 1.00 94.62 99 PHE A O 1
ATOM 759 N N . VAL A 1 100 ? 2.950 5.241 -3.133 1.00 95.56 100 VAL A N 1
ATOM 760 C CA . VAL A 1 100 ? 3.933 6.168 -3.722 1.00 95.56 100 VAL A CA 1
ATOM 761 C C . VAL A 1 100 ? 5.208 5.419 -4.107 1.00 95.56 100 VAL A C 1
ATOM 763 O O . VAL A 1 100 ? 5.662 5.531 -5.245 1.00 95.56 100 VAL A O 1
ATOM 766 N N . LEU A 1 101 ? 5.747 4.596 -3.202 1.00 92.69 101 LEU A N 1
ATOM 767 C CA . LEU A 1 101 ? 6.926 3.771 -3.479 1.00 92.69 101 LEU A CA 1
ATOM 768 C C . LEU A 1 101 ? 6.679 2.794 -4.638 1.00 92.69 101 LEU A C 1
ATOM 770 O O . LEU A 1 101 ? 7.531 2.647 -5.512 1.00 92.69 101 LEU A O 1
ATOM 774 N N . LEU A 1 102 ? 5.502 2.167 -4.688 1.00 91.25 102 LEU A N 1
ATOM 775 C CA . LEU A 1 102 ? 5.128 1.247 -5.761 1.00 91.25 102 LEU A CA 1
ATOM 776 C C . LEU A 1 102 ? 4.987 1.972 -7.106 1.00 91.25 102 LEU A C 1
ATOM 778 O O . LEU A 1 102 ? 5.413 1.449 -8.129 1.00 91.25 102 LEU A O 1
ATOM 782 N N . THR A 1 103 ? 4.473 3.201 -7.108 1.00 92.19 103 THR A N 1
ATOM 783 C CA . THR A 1 103 ? 4.398 4.045 -8.311 1.00 92.19 103 THR A CA 1
ATOM 784 C C . THR A 1 103 ? 5.794 4.403 -8.824 1.00 92.19 103 THR A C 1
ATOM 786 O O . THR A 1 103 ? 6.055 4.282 -10.018 1.00 92.19 103 THR A O 1
ATOM 789 N N . LEU A 1 104 ? 6.716 4.785 -7.932 1.00 90.50 104 LEU A N 1
ATOM 790 C CA . LEU A 1 104 ? 8.115 5.058 -8.287 1.00 90.50 104 LEU A CA 1
ATOM 791 C C . LEU A 1 104 ? 8.827 3.802 -8.811 1.00 90.50 104 LEU A C 1
ATOM 793 O O . LEU A 1 104 ? 9.588 3.876 -9.777 1.00 90.50 104 LEU A O 1
ATOM 797 N N . SER A 1 105 ? 8.562 2.644 -8.204 1.00 87.19 105 SER A N 1
ATOM 798 C CA . SER A 1 105 ? 9.060 1.347 -8.672 1.00 87.19 105 SER A CA 1
ATOM 799 C C . SER A 1 105 ? 8.549 1.033 -10.081 1.00 87.19 105 SER A C 1
ATOM 801 O O . SER A 1 105 ? 9.358 0.753 -10.962 1.00 87.19 105 SER A O 1
ATOM 803 N N . LEU A 1 106 ? 7.244 1.167 -10.337 1.00 86.88 106 LEU A N 1
ATOM 804 C CA . LEU A 1 106 ? 6.672 0.952 -11.668 1.00 86.88 106 LEU A CA 1
ATOM 805 C C . LEU A 1 106 ? 7.270 1.916 -12.695 1.00 86.88 106 LEU A C 1
ATOM 807 O O . LEU A 1 106 ? 7.759 1.465 -13.727 1.00 86.88 106 LEU A O 1
ATOM 811 N N . LEU A 1 107 ? 7.295 3.218 -12.398 1.00 87.19 107 LEU A N 1
ATOM 812 C CA . LEU A 1 107 ? 7.800 4.246 -13.311 1.00 87.19 107 LEU A CA 1
ATOM 813 C C . LEU A 1 107 ? 9.281 4.034 -13.655 1.00 87.19 107 LEU A C 1
ATOM 815 O O . LEU A 1 107 ? 9.662 4.121 -14.818 1.00 87.19 107 LEU A O 1
ATOM 819 N N . SER A 1 108 ? 10.106 3.706 -12.656 1.00 82.62 108 SER A N 1
ATOM 820 C CA . SER A 1 108 ? 11.511 3.356 -12.893 1.00 82.62 108 SER A CA 1
ATOM 821 C C . SER A 1 108 ? 11.660 2.032 -13.642 1.00 82.62 108 SER A C 1
ATOM 823 O O . SER A 1 108 ? 12.583 1.905 -14.435 1.00 82.62 108 SER A O 1
ATOM 825 N N . GLY A 1 109 ? 10.745 1.078 -13.445 1.00 75.88 109 GLY A N 1
ATOM 826 C CA . GLY A 1 109 ? 10.703 -0.189 -14.173 1.00 75.88 109 GLY A CA 1
ATOM 827 C C . GLY A 1 109 ? 10.400 -0.013 -15.660 1.00 75.88 109 GLY A C 1
ATOM 828 O O . GLY A 1 109 ? 11.013 -0.696 -16.475 1.00 75.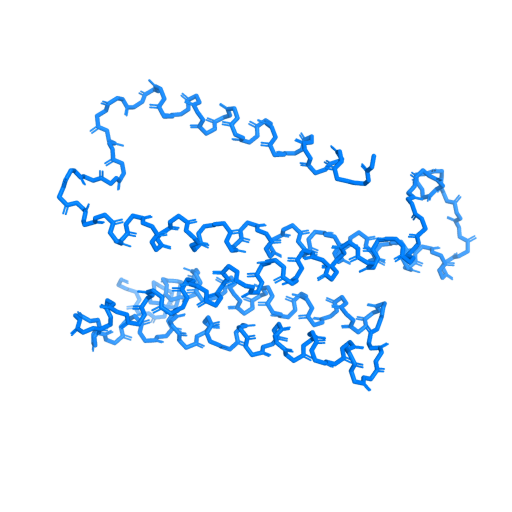88 109 GLY A O 1
ATOM 829 N N . PHE A 1 110 ? 9.535 0.943 -16.028 1.00 74.88 110 PHE A N 1
ATOM 830 C CA . PHE A 1 110 ? 9.222 1.245 -17.432 1.00 74.88 110 PHE A CA 1
ATOM 831 C C . PHE A 1 110 ? 10.459 1.639 -18.251 1.00 74.88 110 PHE A C 1
ATOM 833 O O . PHE A 1 110 ? 10.540 1.281 -19.421 1.00 74.88 110 PHE A O 1
ATOM 840 N N . LEU A 1 111 ? 11.447 2.294 -17.634 1.00 69.62 111 LEU A N 1
ATOM 841 C CA . LEU A 1 111 ? 12.704 2.678 -18.290 1.00 69.62 111 LEU A CA 1
ATOM 842 C C . LEU A 1 111 ? 13.622 1.483 -18.611 1.00 69.62 111 LEU A C 1
ATOM 844 O O . LEU A 1 111 ? 14.538 1.630 -19.409 1.00 69.62 111 LEU A O 1
ATOM 848 N N . TYR A 1 112 ? 13.383 0.310 -18.014 1.00 64.25 112 TYR A N 1
ATOM 849 C CA . TYR A 1 112 ? 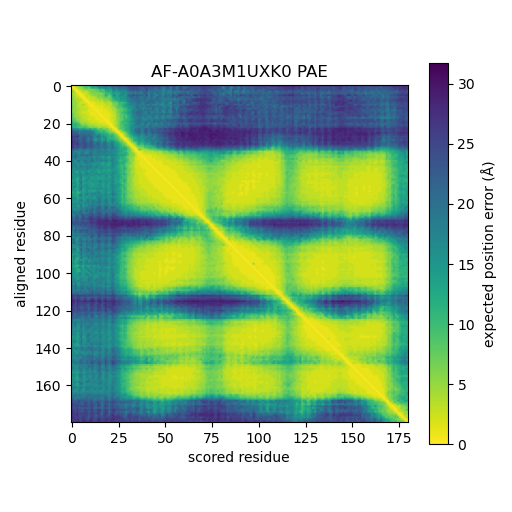14.112 -0.934 -18.310 1.00 64.25 112 TYR A CA 1
ATOM 850 C C . TYR A 1 112 ? 13.312 -1.908 -19.175 1.00 64.25 112 TYR A C 1
ATOM 852 O O . TYR A 1 112 ? 13.798 -2.997 -19.470 1.00 64.25 112 TYR A O 1
ATOM 860 N N . LEU A 1 113 ? 12.086 -1.553 -19.577 1.00 57.88 113 LEU A N 1
ATOM 861 C CA . LEU A 1 113 ? 11.231 -2.446 -20.364 1.00 57.88 113 LEU A CA 1
ATOM 862 C C . LEU A 1 113 ? 11.700 -2.624 -21.813 1.00 57.88 113 LEU A C 1
ATOM 864 O O . LEU A 1 113 ? 11.247 -3.571 -22.456 1.00 57.88 113 LEU A O 1
ATOM 868 N N . GLU A 1 114 ? 12.598 -1.770 -22.316 1.00 53.38 114 GLU A N 1
ATOM 869 C CA . GLU A 1 114 ? 13.121 -1.854 -23.690 1.00 53.38 114 GLU A CA 1
ATOM 870 C C . GLU A 1 114 ? 13.829 -3.193 -23.975 1.00 53.38 114 GLU A C 1
ATOM 872 O O . GLU A 1 114 ? 13.774 -3.667 -25.105 1.00 53.38 114 GLU A O 1
ATOM 877 N N . ASP A 1 115 ? 14.361 -3.870 -22.948 1.00 51.75 115 ASP A N 1
ATOM 878 C CA . ASP A 1 115 ? 15.042 -5.173 -23.071 1.00 51.75 115 ASP A CA 1
ATOM 879 C C . ASP A 1 115 ? 14.186 -6.382 -22.612 1.00 51.75 115 ASP A C 1
ATOM 881 O O . ASP A 1 115 ? 1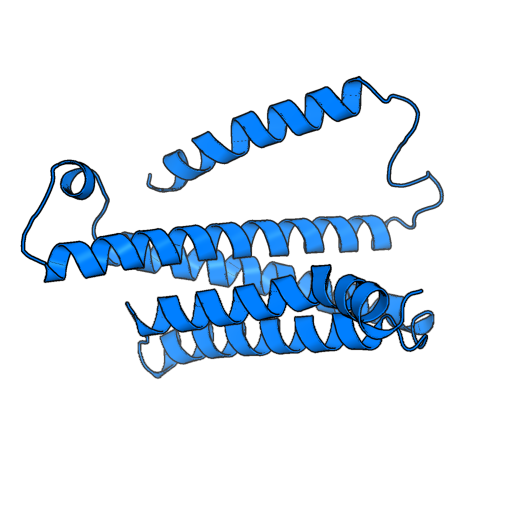4.656 -7.520 -22.574 1.00 51.75 115 ASP A O 1
ATOM 885 N N . MET A 1 116 ? 12.913 -6.177 -22.228 1.00 47.25 116 MET A N 1
ATOM 886 C CA . MET A 1 116 ? 12.133 -7.160 -21.445 1.00 47.25 116 MET A CA 1
ATOM 887 C C . MET A 1 116 ? 10.878 -7.734 -22.128 1.00 47.25 116 MET A C 1
ATOM 889 O O . MET A 1 116 ? 10.074 -8.397 -21.468 1.00 47.25 116 MET A O 1
ATOM 893 N N . PHE A 1 117 ? 10.721 -7.584 -23.449 1.00 47.03 117 PHE A N 1
ATOM 894 C CA . PHE A 1 117 ? 9.638 -8.219 -24.234 1.00 47.03 117 PHE A CA 1
ATOM 895 C C . PHE A 1 117 ? 9.733 -9.759 -24.342 1.00 47.03 117 PHE A C 1
ATOM 897 O O . PHE A 1 117 ? 9.005 -10.390 -25.110 1.00 47.03 117 PHE A O 1
ATOM 904 N N . ALA A 1 118 ? 10.575 -10.404 -23.532 1.00 53.50 118 ALA A N 1
ATOM 905 C CA . ALA A 1 118 ? 10.459 -11.828 -23.266 1.00 53.50 118 ALA A CA 1
ATOM 906 C C . ALA A 1 118 ? 9.155 -12.107 -22.485 1.00 53.50 118 ALA A C 1
ATOM 908 O O . ALA A 1 118 ? 8.891 -11.509 -21.441 1.00 53.50 118 ALA A O 1
ATOM 909 N N . GLN A 1 119 ? 8.350 -13.065 -22.957 1.00 51.88 119 GLN A N 1
ATOM 910 C CA . GLN A 1 119 ? 7.024 -13.467 -22.434 1.00 51.88 119 GLN A CA 1
ATOM 911 C C . GLN A 1 119 ? 6.920 -13.655 -20.898 1.00 51.88 119 GLN A C 1
ATOM 913 O O . GLN A 1 119 ? 5.822 -13.650 -20.338 1.00 51.88 119 GLN A O 1
ATOM 918 N N . HIS A 1 120 ? 8.047 -13.828 -20.205 1.00 55.84 120 HIS A N 1
ATOM 919 C CA . HIS A 1 120 ? 8.123 -14.139 -18.776 1.00 55.84 120 HIS A CA 1
ATOM 920 C C . HIS A 1 120 ? 7.994 -12.899 -17.871 1.00 55.84 120 HIS A C 1
ATOM 922 O O . HIS A 1 120 ? 7.545 -13.019 -16.732 1.00 55.84 120 HIS A O 1
ATOM 928 N N . VAL A 1 121 ? 8.333 -11.702 -18.362 1.00 59.88 121 VAL A N 1
ATOM 929 C CA . VAL A 1 121 ? 8.363 -10.475 -17.538 1.00 59.88 121 VAL A CA 1
ATOM 930 C C . VAL A 1 121 ? 7.021 -9.736 -17.553 1.00 59.88 121 VAL A C 1
ATOM 932 O O . VAL A 1 121 ? 6.620 -9.133 -16.558 1.00 59.88 121 VAL A O 1
ATOM 935 N N . VAL A 1 122 ? 6.277 -9.858 -18.654 1.00 61.72 122 VAL A N 1
ATOM 936 C CA . VAL A 1 122 ? 4.985 -9.185 -18.872 1.00 61.72 122 VAL A CA 1
ATOM 937 C C . VAL A 1 122 ? 3.960 -9.553 -17.796 1.00 61.72 122 VAL A C 1
ATOM 939 O O . VAL A 1 122 ? 3.266 -8.681 -17.278 1.00 61.72 122 VAL A O 1
ATOM 942 N N . HIS A 1 123 ? 3.905 -10.828 -17.397 1.00 66.88 123 HIS A N 1
ATOM 943 C CA . HIS A 1 123 ? 2.967 -11.308 -16.377 1.00 66.88 123 HIS A CA 1
ATOM 944 C C . HIS A 1 123 ? 3.241 -10.691 -14.997 1.00 66.88 123 HIS A C 1
ATOM 946 O O . HIS A 1 123 ? 2.308 -10.346 -14.274 1.0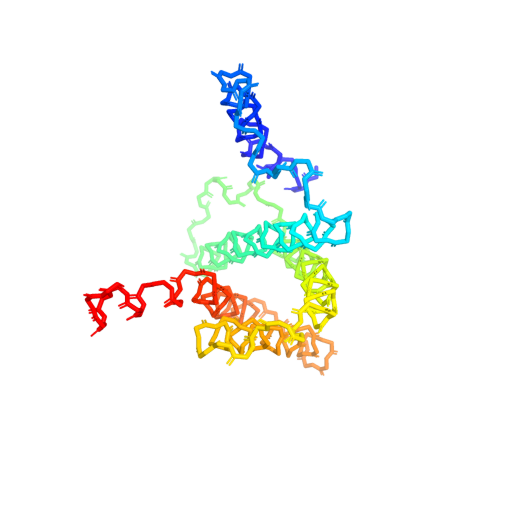0 66.88 123 HIS A O 1
ATOM 952 N N . LYS A 1 124 ? 4.517 -10.491 -14.646 1.00 67.06 124 LYS A N 1
ATOM 953 C CA . LYS A 1 124 ? 4.925 -9.859 -13.384 1.00 67.06 124 LYS A CA 1
ATOM 954 C C . LYS A 1 124 ? 4.573 -8.370 -13.360 1.00 67.06 124 LYS A C 1
ATOM 956 O O . LYS A 1 124 ? 4.050 -7.892 -12.355 1.00 67.06 124 LYS A O 1
ATOM 961 N N . THR A 1 125 ? 4.787 -7.664 -14.469 1.00 72.88 125 THR A N 1
ATOM 962 C CA . THR A 1 125 ? 4.454 -6.236 -14.600 1.00 72.88 125 THR A CA 1
ATOM 963 C C . THR A 1 125 ? 2.944 -5.995 -14.646 1.00 72.88 125 THR A C 1
ATOM 965 O O . THR A 1 125 ? 2.446 -5.054 -14.037 1.00 72.88 125 THR A O 1
ATOM 968 N N . LEU A 1 126 ? 2.178 -6.862 -15.313 1.00 79.62 126 LEU A N 1
ATOM 969 C CA . LEU A 1 126 ? 0.722 -6.732 -15.350 1.00 79.62 126 LEU A CA 1
ATOM 970 C C . LEU A 1 126 ? 0.108 -6.929 -13.957 1.00 79.62 126 LEU A C 1
ATOM 972 O O . LEU A 1 126 ? -0.735 -6.139 -13.542 1.00 79.62 126 LEU A O 1
ATOM 976 N N . LEU A 1 127 ? 0.557 -7.940 -13.207 1.00 82.56 127 LEU A N 1
ATOM 977 C CA . LEU A 1 127 ? 0.070 -8.190 -11.847 1.00 82.56 127 LEU A CA 1
ATOM 978 C C . LEU A 1 127 ? 0.424 -7.047 -10.883 1.00 82.56 127 LEU A C 1
ATOM 980 O O . LEU A 1 127 ? -0.408 -6.679 -10.054 1.00 82.56 127 LEU A O 1
ATOM 984 N N . SER A 1 128 ? 1.606 -6.434 -11.005 1.00 83.31 128 SER A N 1
ATOM 985 C CA . SER A 1 128 ? 1.956 -5.266 -10.185 1.00 83.31 128 SER A CA 1
ATOM 986 C C . SER A 1 128 ? 1.140 -4.023 -10.556 1.00 83.31 128 SER A C 1
ATOM 988 O O . SER A 1 128 ? 0.747 -3.279 -9.657 1.00 83.31 128 SER A O 1
ATOM 990 N N . ILE A 1 129 ? 0.795 -3.831 -11.836 1.00 87.56 129 ILE A N 1
ATOM 991 C CA . ILE A 1 129 ? -0.153 -2.791 -12.271 1.00 87.56 129 ILE A CA 1
ATOM 992 C C . ILE A 1 129 ? -1.551 -3.059 -11.702 1.00 87.56 129 ILE A C 1
ATOM 994 O O . ILE A 1 129 ? -2.196 -2.134 -11.213 1.00 87.56 129 ILE A O 1
ATOM 998 N N . ILE A 1 130 ? -2.025 -4.308 -11.699 1.00 89.50 130 ILE A N 1
ATOM 999 C CA . ILE A 1 130 ? -3.317 -4.648 -11.082 1.00 89.50 130 ILE A CA 1
ATOM 1000 C C . ILE A 1 130 ? -3.277 -4.337 -9.581 1.00 89.50 130 ILE A C 1
ATOM 1002 O O . ILE A 1 130 ? -4.191 -3.688 -9.075 1.00 89.50 130 ILE A O 1
ATOM 1006 N N . ALA A 1 131 ? -2.211 -4.719 -8.869 1.00 89.75 131 ALA A N 1
ATOM 1007 C CA . ALA A 1 131 ? -2.044 -4.365 -7.459 1.00 89.75 131 ALA A CA 1
ATOM 1008 C C . ALA A 1 131 ? -2.048 -2.840 -7.249 1.00 89.75 131 ALA A C 1
ATOM 1010 O O . ALA A 1 131 ? -2.722 -2.348 -6.343 1.00 89.75 131 ALA A O 1
ATOM 1011 N N . TRP A 1 132 ? -1.359 -2.086 -8.112 1.00 94.12 132 TRP A N 1
ATOM 1012 C CA . TRP A 1 132 ? -1.368 -0.621 -8.102 1.00 94.12 132 TRP A CA 1
ATOM 1013 C C . TRP A 1 132 ? -2.785 -0.061 -8.250 1.00 94.12 132 TRP A C 1
ATOM 1015 O O . TRP A 1 132 ? -3.198 0.761 -7.435 1.00 94.12 132 TRP A O 1
ATOM 1025 N N . VAL A 1 133 ? -3.570 -0.556 -9.213 1.00 94.06 133 VAL A N 1
ATOM 1026 C CA . VAL A 1 133 ? -4.972 -0.146 -9.394 1.00 94.06 133 VAL A CA 1
ATOM 1027 C C . VAL A 1 133 ? -5.813 -0.487 -8.163 1.00 94.06 133 VAL A C 1
ATOM 1029 O O . VAL A 1 133 ? -6.611 0.341 -7.734 1.00 94.06 133 VAL A O 1
ATOM 1032 N N . VAL A 1 134 ? -5.626 -1.660 -7.554 1.00 93.38 134 VAL A N 1
ATOM 1033 C CA . VAL A 1 134 ? -6.363 -2.074 -6.347 1.00 93.38 134 VAL A CA 1
ATOM 1034 C C . VAL A 1 134 ? -6.061 -1.146 -5.164 1.00 93.38 134 VAL A C 1
ATOM 1036 O O . VAL A 1 134 ? -6.990 -0.665 -4.510 1.00 93.38 134 VAL A O 1
ATOM 1039 N N . PHE A 1 135 ? -4.787 -0.834 -4.905 1.00 93.00 135 PHE A N 1
ATOM 1040 C CA . PHE A 1 135 ? -4.407 0.104 -3.841 1.00 93.00 135 PHE A CA 1
ATOM 1041 C C . PHE A 1 135 ? -4.840 1.545 -4.150 1.00 93.00 135 PHE A C 1
ATOM 1043 O O . PHE A 1 135 ? -5.312 2.249 -3.254 1.00 93.00 135 PHE A O 1
ATOM 1050 N N . GLY A 1 136 ? -4.759 1.971 -5.412 1.00 93.69 136 GLY A N 1
ATOM 1051 C CA . GLY A 1 136 ? -5.254 3.271 -5.864 1.00 93.69 136 GLY A CA 1
ATOM 1052 C C . GLY A 1 136 ? -6.769 3.406 -5.692 1.00 93.69 136 GLY A C 1
ATOM 1053 O O . GLY A 1 136 ? -7.243 4.403 -5.147 1.00 93.69 136 GLY A O 1
ATOM 1054 N N . ALA A 1 137 ? -7.533 2.375 -6.062 1.00 93.44 137 ALA A N 1
ATOM 1055 C CA . ALA A 1 137 ? -8.979 2.313 -5.868 1.00 93.44 137 ALA A CA 1
ATOM 1056 C C . ALA A 1 137 ? -9.358 2.338 -4.383 1.00 93.44 137 ALA A C 1
ATOM 1058 O O . ALA A 1 137 ? -10.329 2.993 -4.014 1.00 93.44 137 ALA A O 1
ATOM 1059 N N . LEU A 1 138 ? -8.575 1.688 -3.517 1.00 92.56 138 LEU A N 1
ATOM 1060 C CA . LEU A 1 138 ? -8.764 1.751 -2.070 1.00 92.56 138 LEU A CA 1
ATOM 1061 C C . LEU A 1 138 ? -8.535 3.168 -1.516 1.00 92.56 138 LEU A C 1
ATOM 1063 O O . LEU A 1 138 ? -9.361 3.665 -0.747 1.00 92.56 138 LEU A O 1
ATOM 1067 N N . LEU A 1 139 ? -7.448 3.837 -1.913 1.00 92.00 139 LEU A N 1
ATOM 1068 C CA . LEU A 1 139 ? -7.163 5.216 -1.493 1.00 92.00 139 LEU A CA 1
ATOM 1069 C C . LEU A 1 139 ? -8.226 6.195 -2.008 1.00 92.00 139 LEU A C 1
ATOM 1071 O O . LEU A 1 139 ? -8.729 7.026 -1.246 1.00 92.00 139 LEU A O 1
ATOM 1075 N N . TRP A 1 140 ? -8.630 6.051 -3.269 1.00 92.94 140 TRP A N 1
ATOM 1076 C CA . TRP A 1 140 ? -9.716 6.829 -3.860 1.00 92.94 140 TRP A CA 1
ATOM 1077 C C . TRP A 1 140 ? -11.052 6.561 -3.163 1.00 92.94 140 TRP A C 1
ATOM 1079 O O . TRP A 1 140 ? -11.785 7.490 -2.824 1.00 92.94 140 TRP A O 1
ATOM 1089 N N . GLY A 1 141 ? -11.359 5.292 -2.895 1.00 90.31 141 GLY A N 1
ATOM 1090 C CA . GLY A 1 141 ? -12.583 4.867 -2.227 1.00 90.31 141 GLY A CA 1
ATOM 1091 C C . GLY A 1 141 ? -12.679 5.384 -0.794 1.00 90.31 141 GLY A C 1
ATOM 1092 O O . GLY A 1 141 ? -13.752 5.802 -0.355 1.00 90.31 141 GLY A O 1
ATOM 1093 N N . ARG A 1 142 ? -11.548 5.477 -0.087 1.00 90.19 142 ARG A N 1
ATOM 1094 C CA . ARG A 1 142 ? -11.475 6.175 1.202 1.00 90.19 142 ARG A CA 1
ATOM 1095 C C . ARG A 1 142 ? -11.849 7.649 1.057 1.00 90.19 142 ARG A C 1
ATOM 1097 O O . ARG A 1 142 ? -12.677 8.129 1.825 1.00 90.19 142 ARG A O 1
ATOM 1104 N N . TRP A 1 143 ? -11.255 8.360 0.099 1.00 87.81 143 TRP A N 1
ATOM 1105 C CA . TRP A 1 143 ? -11.484 9.798 -0.064 1.00 87.81 143 TRP A CA 1
ATOM 1106 C C . TRP A 1 143 ? -12.913 10.118 -0.522 1.00 87.81 143 TRP A C 1
ATOM 1108 O O . TRP A 1 143 ? -13.536 11.038 0.002 1.00 87.81 143 TRP A O 1
ATOM 1118 N N . ARG A 1 144 ? -13.460 9.332 -1.457 1.00 89.62 144 ARG A N 1
ATOM 1119 C CA . ARG A 1 144 ? -14.754 9.613 -2.096 1.00 89.62 144 ARG A CA 1
ATOM 1120 C C . ARG A 1 144 ? -15.962 9.002 -1.389 1.00 89.62 144 ARG A C 1
ATOM 1122 O O . ARG A 1 144 ? -17.044 9.593 -1.440 1.00 89.62 144 ARG A O 1
ATOM 1129 N N . PHE A 1 145 ? -15.801 7.821 -0.797 1.00 85.88 145 PHE A N 1
ATOM 1130 C CA . PHE A 1 145 ? -16.890 7.041 -0.194 1.00 85.88 145 PHE A CA 1
ATOM 1131 C C . PHE A 1 145 ? -16.686 6.782 1.301 1.00 85.88 145 PHE A C 1
ATOM 1133 O O . PHE A 1 145 ? -17.549 6.172 1.927 1.00 85.88 145 PHE A O 1
ATOM 1140 N N . GLY A 1 146 ? -15.562 7.213 1.883 1.00 87.06 146 GLY A N 1
ATOM 1141 C CA . GLY A 1 146 ? -15.291 7.008 3.303 1.00 87.06 146 GLY A CA 1
ATOM 1142 C C . GLY A 1 146 ? -15.124 5.535 3.676 1.00 87.06 146 GLY A C 1
ATOM 1143 O O . GLY A 1 146 ? -15.541 5.144 4.762 1.00 87.06 146 GLY A O 1
ATOM 1144 N N . TRP A 1 147 ? -14.559 4.701 2.791 1.00 87.00 147 TRP A N 1
ATOM 1145 C CA . TRP A 1 147 ? -14.314 3.283 3.087 1.00 87.00 147 TRP A CA 1
ATOM 1146 C C . TRP A 1 147 ? -13.447 3.109 4.340 1.00 87.00 147 TRP A C 1
ATOM 1148 O O . TRP A 1 147 ? -12.349 3.659 4.429 1.00 87.00 147 TRP A O 1
ATOM 1158 N N . ARG A 1 148 ? -13.956 2.341 5.309 1.00 82.44 148 ARG A N 1
ATOM 1159 C CA . ARG A 1 148 ? -13.360 2.108 6.636 1.00 82.44 148 ARG A CA 1
ATOM 1160 C C . ARG A 1 148 ? -13.605 0.669 7.100 1.00 82.44 148 ARG A C 1
ATOM 1162 O O . ARG A 1 148 ? -14.367 -0.062 6.460 1.00 82.44 148 ARG A O 1
ATOM 1169 N N . GLY A 1 149 ? -12.934 0.258 8.174 1.00 85.69 149 GLY A N 1
ATOM 1170 C CA . GLY A 1 149 ? -13.071 -1.063 8.786 1.00 85.69 149 GLY A CA 1
ATOM 1171 C C . GLY A 1 149 ? -12.886 -2.226 7.808 1.00 85.69 149 GLY A C 1
ATOM 1172 O O . GLY A 1 149 ? -11.887 -2.318 7.091 1.00 85.69 149 GLY A O 1
ATOM 1173 N N . THR A 1 150 ? -13.877 -3.119 7.766 1.00 84.69 150 THR A N 1
ATOM 1174 C CA . THR A 1 150 ? -13.848 -4.380 7.006 1.00 84.69 150 THR A CA 1
ATOM 1175 C C . THR A 1 150 ? -13.625 -4.196 5.507 1.00 84.69 150 THR A C 1
ATOM 1177 O O . THR A 1 150 ? -12.926 -5.006 4.896 1.00 84.69 150 THR A O 1
ATOM 1180 N N . THR A 1 151 ? -14.151 -3.126 4.906 1.00 89.06 151 THR A N 1
ATOM 1181 C CA . THR A 1 151 ? -13.916 -2.820 3.489 1.00 89.06 151 THR A CA 1
ATOM 1182 C C . THR A 1 151 ? -12.439 -2.521 3.253 1.00 89.06 151 THR A C 1
ATOM 1184 O O . THR A 1 151 ? -11.822 -3.146 2.395 1.00 89.06 151 THR A O 1
ATOM 1187 N N . ALA A 1 152 ? -11.838 -1.640 4.058 1.00 89.38 152 ALA A N 1
ATOM 1188 C CA . ALA A 1 152 ? -10.425 -1.294 3.915 1.00 89.38 152 ALA A CA 1
ATOM 1189 C C . ALA A 1 152 ? -9.512 -2.519 4.104 1.00 89.38 152 ALA A C 1
ATOM 1191 O O . ALA A 1 152 ? -8.570 -2.716 3.335 1.00 89.38 152 ALA A O 1
ATOM 1192 N N . ILE A 1 153 ? -9.844 -3.386 5.065 1.00 90.50 153 ILE A N 1
ATOM 1193 C CA . ILE A 1 153 ? -9.121 -4.638 5.327 1.00 90.50 153 ILE A CA 1
ATOM 1194 C C . ILE A 1 153 ? -9.167 -5.567 4.109 1.00 90.50 153 ILE A C 1
ATOM 1196 O O . ILE A 1 153 ? -8.123 -6.023 3.644 1.00 90.50 153 ILE A O 1
ATOM 1200 N N . ARG A 1 154 ? -10.361 -5.827 3.556 1.00 92.88 154 ARG A N 1
ATOM 1201 C CA . ARG A 1 154 ? -10.536 -6.724 2.400 1.00 92.88 154 ARG A CA 1
ATOM 1202 C C . ARG A 1 154 ? -9.782 -6.229 1.171 1.00 92.88 154 ARG A C 1
ATOM 1204 O O . ARG A 1 154 ? -9.107 -7.020 0.518 1.00 92.88 154 ARG A O 1
ATOM 1211 N N . TRP A 1 155 ? -9.864 -4.935 0.877 1.00 93.44 155 TRP A N 1
ATOM 1212 C CA . TRP A 1 155 ? -9.143 -4.335 -0.246 1.00 93.44 155 TRP A CA 1
ATOM 1213 C C . TRP A 1 155 ? -7.623 -4.388 -0.051 1.00 93.44 155 TRP A C 1
ATOM 1215 O O . TRP A 1 155 ? -6.911 -4.733 -0.990 1.00 93.44 155 TRP A O 1
ATOM 1225 N N . THR A 1 156 ? -7.131 -4.131 1.167 1.00 91.88 156 THR A N 1
ATOM 1226 C CA . THR A 1 156 ? -5.694 -4.237 1.484 1.00 91.88 156 THR A CA 1
ATOM 1227 C C . THR A 1 156 ? -5.191 -5.666 1.285 1.00 91.88 156 THR A C 1
ATOM 1229 O O . THR A 1 156 ? -4.195 -5.871 0.595 1.00 91.88 156 THR A O 1
ATOM 1232 N N . LEU A 1 157 ? -5.907 -6.662 1.821 1.00 92.44 157 LEU A N 1
ATOM 1233 C CA . LEU A 1 157 ? -5.554 -8.077 1.664 1.00 92.44 157 LEU A CA 1
ATOM 1234 C C . LEU A 1 157 ? -5.593 -8.515 0.197 1.00 92.44 157 LEU A C 1
ATOM 1236 O O . LEU A 1 157 ? -4.679 -9.191 -0.266 1.00 92.44 157 LEU A O 1
ATOM 1240 N N . THR A 1 158 ? -6.618 -8.093 -0.546 1.00 92.50 158 THR A N 1
ATOM 1241 C CA . THR A 1 158 ? -6.744 -8.404 -1.977 1.00 92.50 158 THR A CA 1
ATOM 1242 C C . THR A 1 158 ? -5.572 -7.817 -2.763 1.00 92.50 158 THR A C 1
ATOM 1244 O O . THR A 1 158 ? -4.922 -8.536 -3.519 1.00 92.50 158 THR A O 1
ATOM 1247 N N . GLY A 1 159 ? -5.249 -6.538 -2.546 1.00 90.19 159 GLY A N 1
ATOM 1248 C CA . GLY A 1 159 ? -4.116 -5.878 -3.199 1.00 90.19 159 GLY A CA 1
ATOM 1249 C C . GLY A 1 159 ? -2.783 -6.543 -2.865 1.00 90.19 159 GLY A C 1
ATOM 1250 O O . GLY A 1 159 ? -1.958 -6.746 -3.755 1.00 90.19 159 GLY A O 1
ATOM 1251 N N . PHE A 1 160 ? -2.594 -6.952 -1.610 1.00 90.75 160 PHE A N 1
ATOM 1252 C CA . PHE A 1 160 ? -1.389 -7.655 -1.177 1.00 90.75 160 PHE A CA 1
ATOM 1253 C C . PHE A 1 160 ? -1.247 -9.042 -1.809 1.00 90.75 160 PHE A C 1
ATOM 1255 O O . PHE A 1 160 ? -0.160 -9.385 -2.266 1.00 90.75 160 PHE A O 1
ATOM 1262 N N . VAL A 1 161 ? -2.327 -9.825 -1.900 1.00 90.00 161 VAL A N 1
ATOM 1263 C CA . VAL A 1 161 ? -2.304 -11.137 -2.572 1.00 90.00 161 VAL A CA 1
ATOM 1264 C C . VAL A 1 161 ? -1.942 -10.981 -4.047 1.00 90.00 161 VAL A C 1
ATOM 1266 O O . VAL A 1 161 ? -1.072 -11.695 -4.543 1.00 90.00 161 VAL A O 1
ATOM 1269 N N . VAL A 1 162 ? -2.547 -10.012 -4.742 1.00 87.75 162 VAL A N 1
ATOM 1270 C CA . VAL A 1 162 ? -2.203 -9.713 -6.141 1.00 87.75 162 VAL A CA 1
ATOM 1271 C C . VAL A 1 162 ? -0.732 -9.307 -6.265 1.00 87.75 162 VAL A C 1
ATOM 1273 O O . VAL A 1 162 ? -0.034 -9.782 -7.162 1.00 87.75 162 VAL A O 1
ATOM 1276 N N . LEU A 1 163 ? -0.229 -8.484 -5.341 1.00 86.94 163 LEU A N 1
ATOM 1277 C CA . LEU A 1 163 ? 1.176 -8.086 -5.321 1.00 86.94 163 LEU A CA 1
ATOM 1278 C C . LEU A 1 163 ? 2.108 -9.283 -5.079 1.00 86.94 163 LEU A C 1
ATOM 1280 O O . LEU A 1 163 ? 3.091 -9.442 -5.798 1.00 86.94 163 LEU A O 1
ATOM 1284 N N . MET A 1 164 ? 1.795 -10.164 -4.125 1.00 84.69 164 MET A N 1
ATOM 1285 C CA . MET A 1 164 ? 2.546 -11.404 -3.899 1.00 84.69 164 MET A CA 1
ATOM 1286 C C . MET A 1 164 ? 2.582 -12.273 -5.157 1.00 84.69 164 MET A C 1
ATOM 1288 O O . MET A 1 164 ? 3.643 -12.786 -5.511 1.00 84.69 164 MET A O 1
ATOM 1292 N N . LEU A 1 165 ? 1.460 -12.406 -5.870 1.00 80.69 165 LEU A N 1
ATOM 1293 C CA . LEU A 1 165 ? 1.413 -13.135 -7.137 1.00 80.69 165 LEU A CA 1
ATOM 1294 C C . LEU A 1 165 ? 2.270 -12.469 -8.220 1.00 80.69 165 LEU A C 1
ATOM 1296 O O . LEU A 1 165 ? 2.886 -13.174 -9.014 1.00 80.69 165 LEU A O 1
ATOM 1300 N N . ALA A 1 166 ? 2.395 -11.142 -8.235 1.00 78.38 166 ALA A N 1
ATOM 1301 C CA . ALA A 1 166 ? 3.334 -10.476 -9.136 1.00 78.38 166 ALA A CA 1
ATOM 1302 C C . ALA A 1 166 ? 4.783 -10.926 -8.864 1.00 78.38 166 ALA A C 1
ATOM 1304 O O . ALA A 1 166 ? 5.516 -11.295 -9.786 1.00 78.38 166 ALA A O 1
ATOM 1305 N N . TYR A 1 167 ? 5.195 -10.952 -7.593 1.00 72.38 167 TYR A N 1
ATOM 1306 C CA . TYR A 1 167 ? 6.567 -11.293 -7.204 1.00 72.38 167 TYR A CA 1
ATOM 1307 C C . TYR A 1 167 ? 6.888 -12.791 -7.301 1.00 72.38 167 TYR A C 1
ATOM 1309 O O . TYR A 1 167 ? 7.946 -13.132 -7.834 1.00 72.38 167 TYR A O 1
ATOM 1317 N N . PHE A 1 168 ? 5.994 -13.661 -6.822 1.00 67.25 168 PHE A N 1
ATOM 1318 C CA . PHE A 1 168 ? 6.196 -15.115 -6.728 1.00 67.25 168 PHE A CA 1
ATOM 1319 C C . PHE A 1 168 ? 5.470 -15.914 -7.818 1.00 67.25 168 PHE A C 1
ATOM 1321 O O . PHE A 1 168 ? 5.946 -16.966 -8.238 1.00 67.25 168 PHE A O 1
ATOM 1328 N N . GLY A 1 169 ? 4.324 -15.425 -8.291 1.00 56.50 169 GLY A N 1
ATOM 1329 C CA . GLY A 1 169 ? 3.429 -16.158 -9.189 1.00 56.50 169 GLY A CA 1
ATOM 1330 C C . GLY A 1 169 ? 3.989 -16.361 -10.593 1.00 56.50 169 GLY A C 1
ATOM 1331 O O . GLY A 1 169 ? 3.716 -17.392 -11.189 1.00 56.50 169 GLY A O 1
ATOM 1332 N N . SER A 1 170 ? 4.831 -15.456 -11.104 1.00 53.62 170 SER A N 1
ATOM 1333 C CA . SER A 1 170 ? 5.493 -15.675 -12.402 1.00 53.62 170 SER A CA 1
ATOM 1334 C C . SER A 1 170 ? 6.407 -16.905 -12.374 1.00 53.62 170 SER A C 1
ATOM 1336 O O . SER A 1 170 ? 6.286 -17.760 -13.242 1.00 53.62 170 SER A O 1
ATOM 1338 N N . LYS A 1 171 ? 7.243 -17.060 -11.337 1.00 53.97 171 LYS A N 1
ATOM 1339 C CA . LYS A 1 171 ? 8.080 -18.258 -11.157 1.00 53.97 171 LYS A CA 1
ATOM 1340 C C . LYS A 1 171 ? 7.255 -19.508 -10.851 1.00 53.97 171 LYS A C 1
ATOM 1342 O O . LYS A 1 171 ? 7.466 -20.523 -11.494 1.00 53.97 171 LYS A O 1
ATOM 1347 N N . ALA A 1 172 ? 6.283 -19.421 -9.941 1.00 52.81 172 ALA A N 1
ATOM 1348 C CA . ALA A 1 172 ? 5.468 -20.574 -9.557 1.00 52.81 172 ALA A CA 1
ATOM 1349 C C . ALA A 1 172 ? 4.588 -21.098 -10.706 1.00 52.81 172 ALA A C 1
ATOM 1351 O O . ALA A 1 172 ? 4.433 -22.301 -10.849 1.00 52.81 172 ALA A O 1
ATOM 1352 N N . VAL A 1 173 ? 4.028 -20.229 -11.554 1.00 53.94 173 VAL A N 1
ATOM 1353 C CA . VAL A 1 173 ? 3.254 -20.657 -12.734 1.00 53.94 173 VAL A CA 1
ATOM 1354 C C . VAL A 1 173 ? 4.161 -21.319 -13.772 1.00 53.94 173 VAL A C 1
ATOM 1356 O O . VAL A 1 173 ? 3.789 -22.345 -14.331 1.00 53.94 173 VAL A O 1
ATOM 1359 N N . LEU A 1 174 ? 5.358 -20.781 -14.007 1.00 50.84 174 LEU A N 1
ATOM 1360 C CA . LEU A 1 174 ? 6.325 -21.384 -14.928 1.00 50.84 174 LEU A CA 1
ATOM 1361 C C . LEU A 1 174 ? 6.833 -22.744 -14.426 1.00 50.84 174 LEU A C 1
ATOM 1363 O O . LEU A 1 174 ? 6.816 -23.722 -15.166 1.00 50.84 174 LEU A O 1
ATOM 1367 N N . GLU A 1 175 ? 7.174 -22.840 -13.147 1.00 55.44 175 GLU A N 1
ATOM 1368 C CA . GLU A 1 175 ? 7.751 -24.051 -12.563 1.00 55.44 175 GLU A CA 1
ATOM 1369 C C . GLU A 1 175 ? 6.689 -25.148 -12.338 1.00 55.44 175 GLU A C 1
ATOM 1371 O O . GLU A 1 175 ? 6.950 -26.330 -12.562 1.00 55.44 175 GLU A O 1
ATOM 1376 N N . LEU A 1 176 ? 5.456 -24.770 -11.971 1.00 55.34 176 LEU A N 1
ATOM 1377 C CA . LEU A 1 176 ? 4.386 -25.712 -11.614 1.00 55.34 176 LEU A CA 1
ATOM 1378 C C . LEU A 1 176 ? 3.476 -26.096 -12.796 1.00 55.34 176 LEU A C 1
ATOM 1380 O O . LEU A 1 176 ? 2.907 -27.186 -12.778 1.00 55.34 176 LEU A O 1
ATOM 1384 N N . ILE A 1 177 ? 3.334 -25.236 -13.817 1.00 53.66 177 ILE A N 1
ATOM 1385 C CA . ILE A 1 177 ? 2.520 -25.521 -15.019 1.00 53.66 177 ILE A CA 1
ATOM 1386 C C . ILE A 1 177 ? 3.390 -25.907 -16.223 1.00 53.66 177 ILE A C 1
ATOM 1388 O O . ILE A 1 177 ? 2.967 -26.749 -17.014 1.00 53.66 177 ILE A O 1
ATOM 1392 N N . LEU A 1 178 ? 4.597 -25.344 -16.374 1.00 51.94 178 LEU A N 1
ATOM 1393 C CA . LEU A 1 178 ? 5.472 -25.634 -17.521 1.00 51.94 178 LEU A CA 1
ATOM 1394 C C . LEU A 1 178 ? 6.590 -26.656 -17.243 1.00 51.94 178 LEU A C 1
ATOM 1396 O O . LEU A 1 178 ? 7.226 -27.076 -18.209 1.00 51.94 178 LEU A O 1
ATOM 1400 N N . GLN A 1 179 ? 6.822 -27.076 -15.988 1.00 51.81 179 GLN A N 1
ATOM 1401 C CA . GLN A 1 179 ? 7.938 -27.965 -15.602 1.00 51.81 179 GLN A CA 1
ATOM 1402 C C . GLN A 1 179 ? 9.278 -27.567 -16.260 1.00 51.81 179 GLN A C 1
ATOM 1404 O O . GLN A 1 179 ? 10.004 -28.412 -16.793 1.00 51.81 179 GLN A O 1
ATOM 1409 N N . ARG A 1 180 ? 9.596 -26.269 -16.269 1.00 49.47 180 ARG A N 1
ATOM 1410 C CA . ARG A 1 180 ? 10.896 -25.740 -16.694 1.00 49.47 180 ARG A CA 1
ATOM 1411 C C . ARG A 1 180 ? 11.365 -24.641 -15.762 1.00 49.47 180 ARG A C 1
ATOM 1413 O O . ARG A 1 180 ? 10.504 -23.846 -15.325 1.00 49.47 180 ARG A O 1
#